Protein 5W87 (pdb70)

Foldseek 3Di:
DADVVLLLVQEAEDAPDDCPDVVNVVVVVVLVPDDPVVNVVVVCQQPVDPPPDRVVSNPDYYYDHDDPPDDHHDDDDDDPPDDDPVVVVVVVVVVVVD/DDVVLQLVLEAEDPPDDCPDPVNVVVVVVQVPDDPVVNVVVVVQAPVPPNNDYYYDDAPVPPVHPDDDYDDDDDDPPDDDPVVVVVVVVVVVD

Radius of gyration: 17.61 Å; Cα contacts (8 Å, |Δi|>4): 283; chains: 2; bounding box: 42×35×42 Å

GO terms:
  GO:0005829 cytosol (C, TAS)
  GO:0005829 cytosol (C, IDA)

Secondary structure (DSSP, 8-state):
---HHHHHHT-EE-TT--TT-HHHHHHHHHHTTS-HHHHHHHHHHHT--S--SHHHHHH---EEE----S-EEEEEEE-----SHHHHHHHHHHHH--/--HHHHHHT-EE-TT--TT-HHHHHHHHHHHHS-HHHHHHHHHHH-----S---EEE-GGG----S-EEEEEEE------HHHHHHHHHHH--

InterPro domains:
  IPR000408 Regulator of chromosome condensation, RCC1 [PR00633] (25-38)
  IPR000408 Regulator of chromosome condensation, RCC1 [PR00633] (44-60)
  IPR000408 Regulator of chromosome condensation, RCC1 [PR00633] (94-110)
  IPR000408 Regulator of chromosome condensation, RCC1 [PR00633] (133-149)
  IPR000408 Regulator of chromosome condensation, RCC1 [PR00633] (149-163)
  IPR000408 Regulator of chromosome condensation, RCC1 [PR00633] (244-262)
  IPR000408 Regulator of chromosome condensation, RCC1 [PS00626] (28-38)
  IPR000408 Regulator of chromosome condensation, RCC1 [PS00626] (80-90)
  IPR000408 Regulator of chromosome condensation, RCC1 [PS00626] (133-143)
  IPR000408 Regulator of chromosome condensation, RCC1 [PS50012] (42-93)
  IPR000408 Regulator of chromosome condensation, RCC1 [PS50012] (94-146)
  IPR000408 Regulator of chromosome condensation, RCC1 [PS50012] (147-199)
  IPR000408 Regulator of chromosome condensation, RCC1 [PS50012] (200-254)
  IPR000408 Regulator of chromosome condensation, RCC1 [PS50012] (255-305)
  IPR000569 HECT domain [PF00632] (724-1014)
  IPR000569 HECT domain [PS50237] (693-1014)
  IPR000569 HECT domain [SM00119] (691-1015)
  IPR000569 HECT domain [cd00078] (672-1014)
  IPR009091 Regulator of chromosome condensation 1/beta-lactamase-inhibitor protein II [G3DSA:2.130.10.30] (2-168)
  IPR009091 Regulator of chromosome condensation 1/beta-lactamase-inhibitor protein II [G3DSA:2.130.10.30] (169-404)

Organism: Homo sapiens (NCBI:txid9606)

Nearest PDB structures (foldseek):
  5w87-assembly1_A  TM=1.010E+00  e=1.353E-18  Homo sapiens
  5w87-assembly1_B  TM=9.163E-01  e=4.071E-13  Homo sapiens
  8y4z-assembly1_A  TM=6.556E-01  e=6.126E-08  Homo sapiens
  6tgk-assembly1_C-2  TM=5.974E-01  e=1.143E-07  Homo sapiens
  8r1g-assembly1_D  TM=6.138E-01  e=2.881E-04  Homo sapiens

Sequence (191 aa):
DYDWKQFEQNSKYEQGYQKSHPTIQLFWKAFHKLTLDEKKKFLFFLTGRDRLHARGIQKMEIVFRSPPTSITCHNILSLPKYSTMERMEEALQVAINNYDWKQFEQNSKYEQGYQKSHPTIQLFWKAFHKLTLDEKKKFLFFLTLHIQKMEIVFRSPETFSPTSITCHNILSLPKYSTMERMEEALQVAIN

Structure (mmCIF, N/CA/C/O backbone):
data_5W87
#
_entry.id   5W87
#
_cell.length_a   74.579
_cell.length_b   74.579
_cell.length_c   114.890
_cell.angle_alpha   90.00
_cell.angle_beta   90.00
_cell.angle_gamma   120.00
#
_symmetry.space_group_name_H-M   'H 3'
#
loop_
_entity.id
_entity.type
_entity.pdbx_description
1 polymer 'Probable E3 ubiquitin-protein ligase HERC6'
2 non-polymer 'PHOSPHATE ION'
3 water water
#
loop_
_atom_site.group_PDB
_atom_site.id
_atom_site.type_symbol
_atom_site.label_atom_id
_atom_site.label_alt_id
_atom_site.label_comp_id
_atom_site.label_asym_id
_atom_site.label_entity_id
_atom_site.label_seq_id
_atom_site.pdbx_PDB_ins_code
_atom_site.Cartn_x
_atom_site.Cartn_y
_atom_site.Cartn_z
_atom_site.occupancy
_atom_site.B_iso_or_equiv
_atom_site.auth_seq_id
_atom_site.auth_comp_id
_atom_site.auth_asym_id
_atom_site.auth_atom_id
_atom_site.pdbx_PDB_model_num
ATOM 1 N N . ASP A 1 4 ? -24.855 -17.808 0.402 1.00 83.54 905 ASP A N 1
ATOM 2 C CA . ASP A 1 4 ? -25.132 -19.240 0.437 1.00 59.59 905 ASP A CA 1
ATOM 3 C C . ASP A 1 4 ? -24.292 -19.934 1.504 1.00 67.18 905 ASP A C 1
ATOM 4 O O . ASP A 1 4 ? -23.192 -19.487 1.830 1.00 70.77 905 ASP A O 1
ATOM 6 N N . TYR A 1 5 ? -24.817 -21.030 2.044 1.00 55.08 906 TYR A N 1
ATOM 7 C CA . TYR A 1 5 ? -24.132 -21.805 3.069 1.00 54.73 906 TYR A CA 1
ATOM 8 C C . TYR A 1 5 ? -23.422 -22.993 2.432 1.00 52.11 906 TYR A C 1
ATOM 9 O O . TYR A 1 5 ? -23.953 -23.632 1.518 1.00 51.95 906 TYR A O 1
ATOM 18 N N . ASP A 1 6 ? -22.219 -23.283 2.923 1.00 45.79 907 ASP A N 1
ATOM 19 C CA . ASP A 1 6 ? -21.336 -24.274 2.308 1.00 45.23 907 ASP A CA 1
ATOM 20 C C . ASP A 1 6 ? -21.457 -25.608 3.045 1.00 42.73 907 ASP A C 1
ATOM 21 O O . ASP A 1 6 ? -20.563 -26.049 3.770 1.00 43.64 907 ASP A O 1
ATOM 26 N N . TRP A 1 7 ? -22.597 -26.264 2.822 1.00 40.26 908 TRP A N 1
ATOM 27 C CA . TRP A 1 7 ? -22.889 -27.504 3.535 1.00 43.28 908 TRP A CA 1
ATOM 28 C C . TRP A 1 7 ? -22.037 -28.664 3.039 1.00 42.13 908 TRP A C 1
ATOM 29 O O . TRP A 1 7 ? -21.712 -29.566 3.820 1.00 49.80 908 TRP A O 1
ATOM 40 N N . LYS A 1 8 ? -21.664 -28.664 1.757 1.00 40.46 909 LYS A N 1
ATOM 41 C CA . LYS A 1 8 ? -20.820 -29.738 1.243 1.00 38.58 909 LYS A CA 1
ATOM 42 C C . LYS A 1 8 ? -19.434 -29.700 1.875 1.00 46.12 909 LYS A C 1
ATOM 43 O O . LYS A 1 8 ? -18.852 -30.751 2.169 1.00 40.72 909 LYS A O 1
ATOM 49 N N . GLN A 1 9 ? -18.889 -28.499 2.090 1.00 41.29 910 GLN A N 1
ATOM 50 C CA . GLN A 1 9 ? -17.627 -28.382 2.813 1.00 39.21 910 GLN A CA 1
ATOM 51 C C . GLN A 1 9 ? -17.772 -28.874 4.247 1.00 40.54 910 GLN A C 1
ATOM 52 O O . GLN A 1 9 ? -16.896 -29.579 4.763 1.00 42.02 910 GLN A O 1
ATOM 58 N N . PHE A 1 10 ? -18.876 -28.507 4.904 1.00 36.43 911 PHE A N 1
ATOM 59 C CA . PHE A 1 10 ? -19.138 -28.977 6.261 1.00 44.57 911 PHE A CA 1
ATOM 60 C C . PHE A 1 10 ? -19.192 -30.499 6.315 1.00 42.41 911 PHE A C 1
ATOM 61 O O . PHE A 1 10 ? -18.688 -31.112 7.264 1.00 39.86 911 PHE A O 1
ATOM 69 N N . GLU A 1 11 ? -19.790 -31.126 5.299 1.00 38.04 912 GLU A N 1
ATOM 70 C CA . GLU A 1 11 ? -19.776 -32.583 5.216 1.00 50.60 912 GLU A CA 1
ATOM 71 C C . GLU A 1 11 ? -18.358 -33.112 5.043 1.00 44.51 912 GLU A C 1
ATOM 72 O O . GLU A 1 11 ? -17.992 -34.135 5.633 1.00 41.58 912 GLU A O 1
ATOM 78 N N . GLN A 1 12 ? -17.544 -32.425 4.239 1.00 41.12 913 GLN A N 1
ATOM 79 C CA . GLN A 1 12 ? -16.192 -32.905 3.970 1.00 44.23 913 GLN A CA 1
ATOM 80 C C . GLN A 1 12 ? -15.278 -32.746 5.179 1.00 42.12 913 GLN A C 1
ATOM 81 O O . GLN A 1 12 ? -14.294 -33.482 5.308 1.00 46.31 913 GLN A O 1
ATOM 87 N N . ASN A 1 13 ? -15.580 -31.799 6.070 1.00 48.34 914 ASN A N 1
ATOM 88 C CA . ASN A 1 13 ? -14.785 -31.627 7.281 1.00 39.55 914 ASN A CA 1
ATOM 89 C C . ASN A 1 13 ? -14.981 -32.757 8.282 1.00 49.96 914 ASN A C 1
ATOM 90 O O . ASN A 1 13 ? -14.235 -32.822 9.265 1.00 46.71 914 ASN A O 1
ATOM 95 N N . SER A 1 14 ? -15.950 -33.640 8.057 1.00 42.21 915 SER A N 1
ATOM 96 C CA . SER A 1 14 ? -16.311 -34.638 9.053 1.00 44.15 915 SER A CA 1
ATOM 97 C C . SER A 1 14 ? -15.209 -35.677 9.232 1.00 47.65 915 SER A C 1
ATOM 98 O O . SER A 1 14 ? -14.505 -36.045 8.288 1.00 50.45 915 SER A O 1
ATOM 101 N N . LYS A 1 15 ? -15.070 -36.147 10.468 0.81 46.13 916 LYS A N 1
ATOM 102 C CA . LYS A 1 15 ? -14.171 -37.236 10.812 0.81 43.69 916 LYS A CA 1
ATOM 103 C C . LYS A 1 15 ? -14.982 -38.393 11.375 0.81 46.49 916 LYS A C 1
ATOM 104 O O . LYS A 1 15 ? -16.065 -38.198 11.934 0.81 47.74 916 LYS A O 1
ATOM 110 N N . TYR A 1 16 ? -14.451 -39.602 11.223 1.00 52.17 917 TYR A N 1
ATOM 111 C CA . TYR A 1 16 ? -15.156 -40.815 11.613 1.00 60.67 917 TYR A CA 1
ATOM 112 C C . TYR A 1 16 ? -14.256 -41.652 12.509 1.00 62.35 917 TYR A C 1
ATOM 113 O O . TYR A 1 16 ? -13.128 -41.981 12.131 1.00 56.71 917 TYR A O 1
ATOM 122 N N . GLU A 1 17 ? -14.762 -41.990 13.695 1.00 61.16 918 GLU A N 1
ATOM 123 C CA . GLU A 1 17 ? -13.949 -42.605 14.736 1.00 71.33 918 GLU A CA 1
ATOM 124 C C . GLU A 1 17 ? -14.297 -44.073 14.953 1.00 78.74 918 GLU A C 1
ATOM 125 O O . GLU A 1 17 ? -14.109 -44.904 14.059 1.00 81.03 918 GLU A O 1
ATOM 131 N N . GLN A 1 18 ? -14.804 -44.394 16.144 1.00 78.48 919 GLN A N 1
ATOM 132 C CA . GLN A 1 18 ? -15.027 -45.776 16.556 1.00 75.40 919 GLN A CA 1
ATOM 133 C C . GLN A 1 18 ? -16.066 -46.477 15.690 1.00 78.75 919 GLN A C 1
ATOM 134 O O . GLN A 1 18 ? -17.272 -46.319 15.905 1.00 81.76 919 GLN A O 1
ATOM 136 N N . GLY A 1 19 ? -15.606 -47.254 14.716 0.83 69.72 920 GLY A N 1
ATOM 137 C CA . GLY A 1 19 ? -16.502 -48.077 13.920 0.83 73.47 920 GLY A CA 1
ATOM 138 C C . GLY A 1 19 ? -17.343 -47.328 12.910 0.83 69.59 920 GLY A C 1
ATOM 139 O O . GLY A 1 19 ? -18.527 -47.647 12.739 0.83 63.68 920 GLY A O 1
ATOM 140 N N . TYR A 1 20 ? -16.764 -46.340 12.233 1.00 68.04 921 TYR A N 1
ATOM 141 C CA . TYR A 1 20 ? -17.475 -45.608 11.197 1.00 67.43 921 TYR A CA 1
ATOM 142 C C . TYR A 1 20 ? -16.497 -45.213 10.101 1.00 63.81 921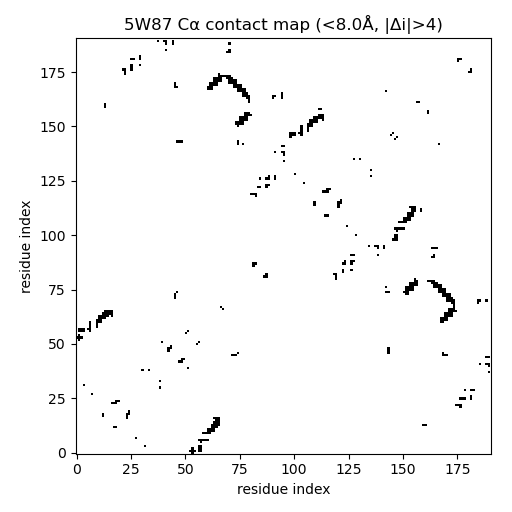 TYR A C 1
ATOM 143 O O . TYR A 1 20 ? -15.294 -45.069 10.339 1.00 62.86 921 TYR A O 1
ATOM 152 N N . GLN A 1 21 ? -17.030 -45.048 8.894 1.00 62.17 922 GLN A N 1
ATOM 153 C CA . GLN A 1 21 ? -16.269 -44.537 7.765 1.00 52.49 922 GLN A CA 1
ATOM 154 C C . GLN A 1 21 ? -17.224 -43.779 6.855 1.00 55.29 922 GLN A C 1
ATOM 155 O O . GLN A 1 21 ? -18.446 -43.923 6.950 1.00 60.32 922 GLN A O 1
ATOM 157 N N . LYS A 1 22 ? -16.649 -42.962 5.970 1.00 59.87 923 LYS A N 1
ATOM 158 C CA . LYS A 1 22 ? -17.459 -42.147 5.072 0.94 63.70 923 LYS A CA 1
ATOM 159 C C . LYS A 1 22 ? -18.367 -42.988 4.183 0.24 66.87 923 LYS A C 1
ATOM 160 O O . LYS A 1 22 ? -19.396 -42.487 3.719 0.84 66.71 923 LYS A O 1
ATOM 162 N N . SER A 1 23 ? -18.018 -44.251 3.945 1.00 71.00 924 SER A N 1
ATOM 163 C CA . SER A 1 23 ? -18.793 -45.124 3.076 1.00 75.65 924 SER A CA 1
ATOM 164 C C . SER A 1 23 ? -19.776 -46.009 3.832 1.00 73.87 924 SER A C 1
ATOM 165 O O . SER A 1 23 ? -20.497 -46.786 3.198 1.00 78.74 924 SER A O 1
ATOM 168 N N . HIS A 1 24 ? -19.822 -45.919 5.158 1.00 69.41 925 HIS A N 1
ATOM 169 C CA . HIS A 1 24 ? -20.765 -46.725 5.921 1.00 57.76 925 HIS A CA 1
ATOM 170 C C . HIS A 1 24 ? -22.189 -46.345 5.537 1.00 68.57 925 HIS A C 1
ATOM 171 O O . HIS A 1 24 ? -22.513 -45.148 5.480 1.00 65.63 925 HIS A O 1
ATOM 178 N N . PRO A 1 25 ? -23.067 -47.313 5.261 1.00 70.05 926 PRO A N 1
ATOM 179 C CA . PRO A 1 25 ? -24.406 -46.975 4.750 1.00 63.22 926 PRO A CA 1
ATOM 180 C C . PRO A 1 25 ? -25.213 -46.075 5.673 1.00 65.68 926 PRO A C 1
ATOM 181 O O . PRO A 1 25 ? -26.037 -45.291 5.186 1.00 63.47 926 PRO A O 1
ATOM 185 N N . THR A 1 26 ? -25.005 -46.160 6.989 1.00 60.33 927 THR A N 1
ATOM 186 C CA . THR A 1 26 ? -25.722 -45.276 7.903 1.00 66.61 927 THR A CA 1
ATOM 187 C C . THR A 1 26 ? -25.239 -43.836 7.775 1.00 54.93 927 THR A C 1
ATOM 188 O O . THR A 1 26 ? -26.040 -42.900 7.894 1.00 46.54 927 THR A O 1
ATOM 192 N N . ILE A 1 27 ? -23.946 -43.638 7.510 1.00 53.59 928 ILE A N 1
ATOM 193 C CA . ILE A 1 27 ? -23.428 -42.291 7.283 1.00 55.03 928 ILE A CA 1
ATOM 194 C C . ILE A 1 27 ? -24.092 -41.669 6.060 1.00 61.19 928 ILE A C 1
ATOM 195 O O . ILE A 1 27 ? -24.540 -40.516 6.092 1.00 54.38 928 ILE A O 1
ATOM 200 N N . GLN A 1 28 ? -24.168 -42.429 4.964 1.00 57.00 929 GLN A N 1
ATOM 201 C CA . GLN A 1 28 ? -24.816 -41.927 3.757 1.00 56.23 929 GLN A CA 1
ATOM 202 C C . GLN A 1 28 ? -26.290 -41.632 4.007 1.00 54.02 929 GLN A C 1
ATOM 203 O O . GLN A 1 28 ? -26.841 -40.671 3.456 1.00 62.48 929 GLN A O 1
ATOM 209 N N . LEU A 1 29 ? -26.944 -42.447 4.839 1.00 49.93 930 LEU A N 1
ATOM 210 C CA . LEU A 1 29 ? -28.315 -42.146 5.238 1.00 53.96 930 LEU A CA 1
ATOM 211 C C . LEU A 1 29 ? -28.384 -40.841 6.022 1.00 54.91 930 LEU A C 1
ATOM 212 O O . LEU A 1 29 ? -29.322 -40.054 5.851 1.00 47.23 930 LEU A O 1
ATOM 217 N N . PHE A 1 30 ? -27.398 -40.597 6.891 1.00 45.79 931 PHE A N 1
ATOM 218 C CA . PHE A 1 30 ? -27.402 -39.381 7.698 1.00 51.45 931 PH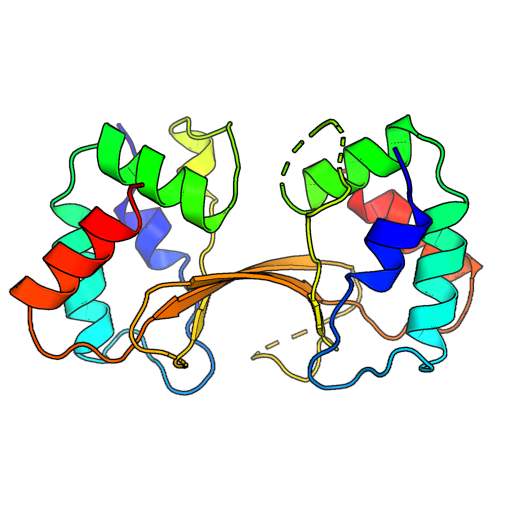E A CA 1
ATOM 219 C C . PHE A 1 30 ? -27.296 -38.141 6.821 1.00 43.11 931 PHE A C 1
ATOM 220 O O . PHE A 1 30 ? -28.071 -37.189 6.972 1.00 47.97 931 PHE A O 1
ATOM 228 N N . TRP A 1 31 ? -26.331 -38.131 5.900 1.00 39.78 932 TRP A N 1
ATOM 229 C CA . TRP A 1 31 ? -26.094 -36.939 5.095 1.00 44.72 932 TRP A CA 1
ATOM 230 C C . TRP A 1 31 ? -27.238 -36.689 4.122 1.00 52.06 932 TRP A C 1
ATOM 231 O O . TRP A 1 31 ? -27.602 -35.533 3.870 1.00 44.30 932 TRP A O 1
ATOM 242 N N . LYS A 1 32 ? -27.816 -37.755 3.567 1.00 50.54 933 LYS A N 1
ATOM 243 C CA . LYS A 1 32 ? -29.004 -37.596 2.736 1.00 39.65 933 LYS A CA 1
ATOM 244 C C . LYS A 1 32 ? -30.127 -36.937 3.526 1.00 56.03 933 LYS A C 1
ATOM 245 O O . LYS A 1 32 ? -30.798 -36.022 3.035 1.00 54.68 933 LYS A O 1
ATOM 247 N N . ALA A 1 33 ? -30.330 -37.380 4.769 1.00 47.67 934 ALA A N 1
ATOM 248 C CA . ALA A 1 33 ? -31.342 -36.762 5.615 1.00 51.05 934 ALA A CA 1
ATOM 249 C C . ALA A 1 33 ? -30.932 -35.361 6.051 1.00 50.67 934 ALA A C 1
ATOM 250 O O . ALA A 1 33 ? -31.793 -34.489 6.214 1.00 50.15 934 ALA A O 1
ATOM 252 N N . PHE A 1 34 ? -29.632 -35.121 6.244 1.00 46.17 935 PHE A N 1
ATOM 253 C CA . PHE A 1 34 ? -29.196 -33.802 6.691 1.00 45.70 935 PHE A CA 1
ATOM 254 C C . PHE A 1 34 ? -29.368 -32.760 5.595 1.00 41.47 935 PHE A C 1
ATOM 255 O O . PHE A 1 34 ? -29.803 -31.635 5.864 1.00 47.44 935 PHE A O 1
ATOM 263 N N . HIS A 1 35 ? -29.030 -33.111 4.357 1.00 47.84 936 HIS A N 1
ATOM 264 C CA . HIS A 1 35 ? -29.167 -32.198 3.231 1.00 54.28 936 HIS A CA 1
ATOM 265 C C . HIS A 1 35 ? -30.616 -32.011 2.796 1.00 57.44 936 HIS A C 1
ATOM 266 O O . HIS A 1 35 ? -30.866 -31.310 1.809 1.00 72.35 936 HIS A O 1
ATOM 273 N N . LYS A 1 36 ? -31.568 -32.615 3.507 0.89 52.10 937 LYS A N 1
ATOM 274 C CA . LYS A 1 36 ? -32.985 -32.445 3.218 0.89 54.05 937 LYS A CA 1
ATOM 275 C C . LYS A 1 36 ? -33.672 -31.459 4.150 0.89 51.36 937 LYS A C 1
ATOM 276 O O . LYS A 1 36 ? -34.724 -30.922 3.789 0.89 56.08 937 LYS A O 1
ATOM 282 N N . LEU A 1 37 ? -33.108 -31.215 5.330 1.00 49.05 938 LEU A N 1
ATOM 283 C CA . LEU A 1 37 ? -33.695 -30.267 6.262 1.00 52.02 938 LEU A CA 1
ATOM 284 C C . LEU A 1 37 ? -33.666 -28.857 5.680 1.00 56.82 938 LEU A C 1
ATOM 285 O O . LEU A 1 37 ? -32.903 -28.547 4.761 1.00 58.46 938 LEU A O 1
ATOM 290 N N . THR A 1 38 ? -34.518 -27.994 6.226 1.00 61.41 939 THR A N 1
ATOM 291 C CA . THR A 1 38 ? -34.412 -26.580 5.912 1.00 60.15 939 THR A CA 1
ATOM 292 C C . THR A 1 38 ? -33.172 -25.996 6.579 1.00 60.79 939 THR A C 1
ATOM 293 O O . THR A 1 38 ? -32.589 -26.589 7.492 1.00 55.23 939 THR A O 1
ATOM 297 N N . LEU A 1 39 ? -32.761 -24.817 6.103 1.00 55.31 940 LEU A N 1
ATOM 298 C CA . LEU A 1 39 ? -31.609 -24.156 6.704 1.00 47.36 940 LEU A CA 1
ATOM 299 C C . LEU A 1 39 ? -31.834 -23.915 8.190 1.00 52.57 940 LEU A C 1
ATOM 300 O O . LEU A 1 39 ? -30.918 -24.090 9.001 1.00 53.35 940 LEU A O 1
ATOM 305 N N . ASP A 1 40 ? -33.053 -23.525 8.567 1.00 50.73 941 ASP A N 1
ATOM 306 C CA . ASP A 1 40 ? -33.347 -23.304 9.978 1.00 60.47 941 ASP A CA 1
ATOM 307 C C . ASP A 1 40 ? -33.288 -24.603 10.769 1.00 51.09 941 ASP A C 1
ATOM 308 O O . ASP A 1 40 ? -32.900 -24.595 11.942 1.00 50.16 941 ASP A O 1
ATOM 313 N N . GLU A 1 41 ? -33.651 -25.727 10.146 1.00 45.89 942 GLU A N 1
ATOM 314 C CA . GLU A 1 41 ? -33.531 -27.011 10.828 1.00 60.60 942 GLU A CA 1
ATOM 315 C C . GLU A 1 41 ? -32.078 -27.458 10.901 1.00 48.46 942 GLU A C 1
ATOM 316 O O . GLU A 1 41 ? -31.642 -28.007 11.921 1.00 55.46 942 GLU A O 1
ATOM 322 N N . LYS A 1 42 ? -31.318 -27.245 9.824 1.00 53.46 943 LYS A N 1
ATOM 323 C CA . LYS A 1 42 ? -29.880 -27.485 9.870 1.00 53.61 943 LYS A CA 1
ATOM 324 C C . LYS A 1 42 ? -29.238 -26.682 10.993 1.00 52.22 943 LYS A C 1
ATOM 325 O O . LYS A 1 42 ? -28.422 -27.203 11.762 1.00 49.91 943 LYS A O 1
ATOM 331 N N . LYS A 1 43 ? -29.609 -25.404 11.106 1.00 53.45 944 LYS A N 1
ATOM 332 C CA . LYS A 1 43 ? -29.063 -24.562 12.165 1.00 54.76 944 LYS A CA 1
ATOM 333 C C . LYS A 1 43 ? -29.538 -25.023 13.536 1.00 53.81 944 LYS A C 1
ATOM 334 O O . LYS A 1 43 ? -28.752 -25.064 14.490 1.00 50.70 944 LYS A O 1
ATOM 340 N N . LYS A 1 44 ? -30.823 -25.368 13.654 1.00 57.68 945 LYS A N 1
ATOM 341 C CA . LYS A 1 44 ? -31.331 -25.902 14.913 1.00 56.65 945 LYS A CA 1
ATOM 342 C C . LYS A 1 44 ? -30.624 -27.199 15.280 1.00 55.18 945 LYS A C 1
ATOM 343 O O . LYS A 1 44 ? -30.272 -27.414 16.446 1.00 63.30 945 LYS A O 1
ATOM 345 N N . PHE A 1 45 ? -30.404 -28.074 14.296 1.00 54.23 946 PHE A N 1
ATOM 346 C CA . PHE A 1 45 ? -29.639 -29.291 14.549 1.00 62.65 946 PHE A CA 1
ATOM 347 C C . PHE A 1 45 ? -28.210 -28.964 14.955 1.00 59.27 946 PHE A C 1
ATOM 348 O O . PHE A 1 45 ? -27.657 -29.591 15.868 1.00 60.61 946 PHE A O 1
ATOM 356 N N . LEU A 1 46 ? -27.589 -27.996 14.278 1.00 53.73 947 LEU A N 1
ATOM 357 C CA . LEU A 1 46 ? -26.237 -27.587 14.642 1.00 53.57 947 LEU A CA 1
ATOM 358 C C . LEU A 1 46 ? -26.190 -27.094 16.082 1.00 56.27 947 LEU A C 1
ATOM 359 O O . LEU A 1 46 ? -25.330 -27.513 16.864 1.00 62.18 947 LEU A O 1
ATOM 361 N N . PHE A 1 47 ? -27.130 -26.219 16.453 0.85 54.72 948 PHE A N 1
ATOM 362 C CA . PHE A 1 47 ? -27.198 -25.699 17.817 0.85 61.52 948 PHE A CA 1
ATOM 363 C C . PHE A 1 47 ? -27.207 -26.820 18.851 0.85 60.61 948 PHE A C 1
ATOM 364 O O . PHE A 1 47 ? -26.639 -26.679 19.938 0.85 61.06 948 PHE A O 1
ATOM 372 N N . PHE A 1 48 ? -27.848 -27.943 18.529 1.00 66.95 949 PHE A N 1
ATOM 373 C CA . PHE A 1 48 ? -27.918 -29.046 19.481 1.00 57.23 949 PHE A CA 1
ATOM 374 C C . PHE A 1 48 ? -26.573 -29.755 19.604 1.00 69.64 949 PHE A C 1
ATOM 375 O O . PHE A 1 48 ? -26.160 -30.129 20.708 1.00 64.96 949 PHE A O 1
ATOM 383 N N . LEU A 1 49 ? -25.866 -29.929 18.484 1.00 65.83 950 LEU A N 1
ATOM 384 C CA . LEU A 1 49 ? -24.599 -30.653 18.498 1.00 63.75 950 LEU A CA 1
ATOM 385 C C . LEU A 1 49 ? -23.479 -29.865 19.170 1.00 70.44 950 LEU A C 1
ATOM 386 O O . LEU A 1 49 ? -22.535 -30.477 19.682 0.85 77.20 950 LEU A O 1
ATOM 388 N N . THR A 1 50 ? -23.554 -28.532 19.182 1.00 59.24 951 THR A N 1
ATOM 389 C CA . THR A 1 50 ? -22.536 -27.696 19.812 1.00 69.87 951 THR A CA 1
ATOM 390 C C . THR A 1 50 ? -23.093 -26.809 20.908 1.00 76.51 951 THR A C 1
ATOM 391 O O . THR A 1 50 ? -22.548 -26.789 22.021 1.00 85.62 951 THR A O 1
ATOM 395 N N . GLY A 1 51 ? -24.167 -26.072 20.630 1.00 76.46 952 GLY A N 1
ATOM 396 C CA . GLY A 1 51 ? -24.577 -24.957 21.452 1.00 76.47 952 GLY A CA 1
ATOM 397 C C . GLY A 1 51 ? -24.106 -23.614 20.940 1.00 65.90 952 GLY A C 1
ATOM 398 O O . GLY A 1 51 ? -24.322 -22.600 21.615 1.00 66.08 952 GLY A O 1
ATOM 399 N N . ARG A 1 52 ? -23.479 -23.578 19.767 0.80 70.87 953 ARG A N 1
ATOM 400 C CA . ARG A 1 52 ? -22.934 -22.348 19.216 0.80 68.98 953 ARG A CA 1
ATOM 401 C C . ARG A 1 52 ? -24.039 -21.473 18.642 0.80 65.47 953 ARG A C 1
ATOM 402 O O . ARG A 1 52 ? -24.980 -21.966 18.013 0.80 60.76 953 ARG A O 1
ATOM 404 N N . ASP A 1 53 ? -23.919 -20.165 18.866 1.00 78.92 954 ASP A N 1
ATOM 405 C CA . ASP A 1 53 ? -24.828 -19.201 18.264 1.00 77.06 954 ASP A CA 1
ATOM 406 C C . ASP A 1 53 ? -24.311 -18.652 16.941 1.00 72.75 954 ASP A C 1
ATOM 407 O O . ASP A 1 53 ? -25.103 -18.122 16.153 1.00 67.61 954 ASP A O 1
ATOM 409 N N . ARG A 1 54 ? -23.010 -18.782 16.677 1.00 68.93 955 ARG A N 1
ATOM 410 C CA . ARG A 1 54 ? -22.376 -18.284 15.456 1.00 69.90 955 ARG A CA 1
ATOM 411 C C . ARG A 1 54 ? -22.549 -19.314 14.347 1.00 59.86 955 ARG A C 1
ATOM 412 O O . ARG A 1 54 ? -21.667 -20.131 14.080 1.00 58.07 955 ARG A O 1
ATOM 420 N N . LEU A 1 55 ? -23.705 -19.271 13.691 0.81 60.00 956 LEU A N 1
ATOM 421 C CA . LEU A 1 55 ? -24.009 -20.149 12.569 0.81 62.67 956 LEU A CA 1
ATOM 422 C C . LEU A 1 55 ? -24.247 -19.352 11.289 0.81 55.42 956 LEU A C 1
ATOM 423 O O . LEU A 1 55 ? -25.124 -19.684 10.490 0.81 48.13 956 LEU A O 1
ATOM 428 N N . HIS A 1 56 ? -23.487 -18.275 11.103 1.00 62.83 957 HIS A N 1
ATOM 429 C CA . HIS A 1 56 ? -23.404 -17.613 9.811 1.00 62.39 957 HIS A CA 1
ATOM 430 C C . HIS A 1 56 ? -22.701 -18.527 8.803 1.00 55.09 957 HIS A C 1
ATOM 431 O O . HIS A 1 56 ? -22.214 -19.611 9.139 1.00 60.13 957 HIS A O 1
ATOM 438 N N . ALA A 1 57 ? -22.645 -18.073 7.547 1.00 50.37 958 ALA A N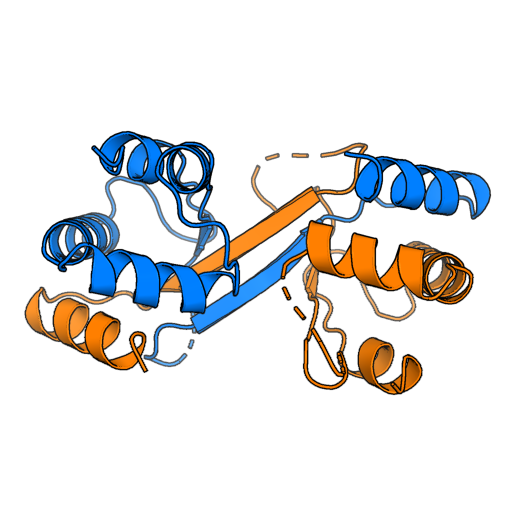 1
ATOM 439 C CA . ALA A 1 57 ? -22.098 -18.912 6.484 1.00 57.59 958 ALA A CA 1
ATOM 440 C C . ALA A 1 57 ? -20.640 -19.271 6.748 1.00 59.08 958 ALA A C 1
ATOM 441 O O . ALA A 1 57 ? -20.217 -20.407 6.499 1.00 53.46 958 ALA A O 1
ATOM 443 N N . ARG A 1 58 ? -19.858 -18.323 7.270 1.00 47.71 959 ARG A N 1
ATOM 444 C CA . ARG A 1 58 ? -18.447 -18.592 7.524 1.00 49.91 959 ARG A CA 1
ATOM 445 C C . ARG A 1 58 ? -18.254 -19.528 8.709 1.00 50.18 959 ARG A C 1
ATOM 446 O O . ARG A 1 58 ? -17.251 -20.247 8.767 1.00 51.09 959 ARG A O 1
ATOM 448 N N . GLY A 1 59 ? -19.195 -19.537 9.655 1.00 55.42 960 GLY A N 1
ATOM 449 C CA . GLY A 1 59 ? -19.040 -20.387 10.825 1.00 51.26 960 GLY A CA 1
ATOM 450 C C . GLY A 1 59 ? -19.172 -21.862 10.497 1.00 51.16 960 GLY A C 1
ATOM 451 O O . GLY A 1 59 ? -18.300 -22.667 10.835 1.00 47.92 960 GLY A O 1
ATOM 452 N N . ILE A 1 60 ? -20.267 -22.238 9.829 0.77 50.39 961 ILE A N 1
ATOM 453 C CA . ILE A 1 60 ? -20.487 -23.637 9.486 0.77 51.26 961 ILE A CA 1
ATOM 454 C C . ILE A 1 60 ? -19.476 -24.134 8.461 0.77 48.80 961 ILE A C 1
ATOM 455 O O . ILE A 1 60 ? -19.223 -25.341 8.381 0.77 45.35 961 ILE A O 1
ATOM 460 N N . GLN A 1 61 ? -18.887 -23.230 7.674 1.00 57.84 962 GLN A N 1
ATOM 461 C CA . GLN A 1 61 ? -17.925 -23.642 6.657 1.00 54.56 962 GLN A CA 1
ATOM 462 C C . GLN A 1 61 ? -16.651 -24.194 7.282 1.00 43.50 962 GLN A C 1
ATOM 463 O O . GLN A 1 61 ? -15.984 -25.044 6.681 1.00 52.42 962 GLN A O 1
ATOM 469 N N . LYS A 1 62 ? -16.303 -23.733 8.480 1.00 50.74 963 LYS A N 1
ATOM 470 C CA . LYS A 1 62 ? -15.136 -24.220 9.198 1.00 54.86 963 LYS A CA 1
ATOM 471 C C . LYS A 1 62 ? -15.492 -25.214 10.296 1.00 54.07 963 LYS A C 1
ATOM 472 O O . LYS A 1 62 ? -14.588 -25.752 10.943 1.00 56.95 963 LYS A O 1
ATOM 474 N N . MET A 1 63 ? -16.778 -25.474 10.515 1.00 53.98 964 MET A N 1
ATOM 475 C CA . MET A 1 63 ? -17.192 -26.368 11.585 1.00 44.81 964 MET A CA 1
ATOM 476 C C . MET A 1 63 ? -16.840 -27.814 11.253 1.00 52.93 964 MET A C 1
ATOM 477 O O . MET A 1 63 ? -16.863 -28.236 10.093 1.00 51.59 964 MET A O 1
ATOM 482 N N . GLU A 1 64 ? -16.514 -28.578 12.293 1.00 54.18 965 GLU A N 1
ATOM 483 C CA . GLU A 1 64 ? -16.084 -29.961 12.156 1.00 48.68 965 GLU A CA 1
ATOM 484 C C . GLU A 1 64 ? -16.870 -30.838 13.119 1.00 50.62 965 GLU A C 1
ATOM 485 O O . GLU A 1 64 ? -17.057 -30.482 14.286 1.00 57.46 965 GLU A O 1
ATOM 491 N N . ILE A 1 65 ? -17.332 -31.985 12.623 1.00 51.68 966 ILE A N 1
ATOM 492 C CA . ILE A 1 65 ? -18.129 -32.925 13.401 1.00 51.02 966 ILE A CA 1
ATOM 493 C C . ILE A 1 65 ? -17.457 -34.289 13.357 1.00 55.33 966 ILE A C 1
ATOM 494 O O . ILE A 1 65 ? -17.000 -34.733 12.298 1.00 49.10 966 ILE A O 1
ATOM 499 N N . VAL A 1 66 ? -17.395 -34.951 14.511 1.00 49.54 967 VAL A N 1
ATOM 500 C CA . VAL A 1 66 ? -16.795 -36.274 14.641 1.00 44.41 967 VAL A CA 1
ATOM 501 C C . VAL A 1 66 ? -17.908 -37.285 14.871 1.00 56.33 967 VAL A C 1
ATOM 502 O O . VAL A 1 66 ? -18.732 -37.117 15.779 1.00 49.78 967 VAL A O 1
ATOM 506 N N . PHE A 1 67 ? -17.933 -38.332 14.051 1.00 46.56 968 PHE A N 1
ATOM 507 C CA . PHE A 1 67 ? -18.937 -39.383 14.145 1.00 53.47 968 PHE A CA 1
ATOM 508 C C . PHE A 1 67 ? -18.354 -40.588 14.869 1.00 54.49 968 PHE A C 1
ATOM 509 O O . PHE A 1 67 ? -17.222 -40.997 14.590 1.00 55.21 968 PHE A O 1
ATOM 517 N N . ARG A 1 68 ? -19.129 -41.155 15.791 1.00 54.80 969 ARG A N 1
ATOM 518 C CA . ARG A 1 68 ? -18.756 -42.407 16.431 1.00 61.54 969 ARG A CA 1
ATOM 519 C C . ARG A 1 68 ? -20.023 -43.170 16.788 1.00 61.30 969 ARG A C 1
ATOM 520 O O . ARG A 1 68 ? -21.080 -42.577 17.018 1.00 57.89 969 ARG A O 1
ATOM 528 N N . SER A 1 69 ? -19.906 -44.495 16.812 1.00 64.20 970 SER A N 1
ATOM 529 C CA . SER A 1 69 ? -21.045 -45.375 17.040 1.00 69.04 970 SER A CA 1
ATOM 530 C C . SER A 1 69 ? -21.227 -45.643 18.532 1.00 61.44 970 SER A C 1
ATOM 531 O O . SER A 1 69 ? -20.241 -45.811 19.256 1.00 71.47 970 SER A O 1
ATOM 534 N N . PRO A 1 70 ? -22.478 -45.682 19.015 1.00 72.63 971 PRO A N 1
ATOM 535 C CA . PRO A 1 70 ? -22.767 -46.011 20.414 1.00 73.91 971 PRO A CA 1
ATOM 536 C C . PRO A 1 70 ? -22.812 -47.517 20.658 1.00 72.96 971 PRO A C 1
ATOM 537 O O . PRO A 1 70 ? -21.794 -48.092 21.041 1.00 69.53 971 PRO A O 1
ATOM 541 N N . PRO A 1 79 ? -28.757 -47.357 24.118 0.79 76.33 980 PRO A N 1
ATOM 542 C CA . PRO A 1 79 ? -28.800 -46.037 23.481 0.79 81.81 980 PRO A CA 1
ATOM 543 C C . PRO A 1 79 ? -29.222 -46.101 22.017 0.79 87.97 980 PRO A C 1
ATOM 544 O O . PRO A 1 79 ? -28.409 -46.431 21.153 0.79 87.58 980 PRO A O 1
ATOM 546 N N . THR A 1 80 ? -30.490 -45.792 21.749 1.00 80.39 981 THR A N 1
ATOM 547 C CA . THR A 1 80 ? -31.010 -45.713 20.391 1.00 79.34 981 THR A CA 1
ATOM 548 C C . THR A 1 80 ? -31.316 -44.280 19.976 1.00 79.66 981 THR A C 1
ATOM 549 O O . THR A 1 80 ? -31.971 -44.065 18.951 1.00 73.51 981 THR A O 1
ATOM 551 N N . SER A 1 81 ? -30.856 -43.300 20.745 1.00 73.23 982 SER A N 1
ATOM 552 C CA . SER A 1 81 ? -31.080 -41.891 20.467 1.00 78.93 982 SER A CA 1
ATOM 553 C C . SER A 1 81 ? -29.793 -41.235 19.985 1.00 68.25 982 SER A C 1
ATOM 554 O O . SER A 1 81 ? -28.686 -41.698 20.272 1.00 76.02 982 SER A O 1
ATOM 557 N N . ILE A 1 82 ? -29.953 -40.144 19.241 1.00 66.11 983 ILE A N 1
ATOM 558 C CA . ILE A 1 82 ? -28.816 -39.343 18.803 1.00 65.61 983 ILE A CA 1
ATOM 559 C C . ILE A 1 82 ? -28.385 -38.447 19.958 1.00 69.23 983 ILE A C 1
ATOM 560 O O . ILE A 1 82 ? -29.175 -37.642 20.459 1.00 71.25 983 ILE A O 1
ATOM 565 N N . THR A 1 83 ? -27.132 -38.592 20.386 1.00 64.78 984 THR A N 1
ATOM 566 C CA . THR A 1 83 ? -26.577 -37.780 21.458 1.00 66.02 984 THR A CA 1
ATOM 567 C C . THR A 1 83 ? -25.228 -37.221 21.021 1.00 64.01 984 THR A C 1
ATOM 568 O O . THR A 1 83 ? -24.607 -37.707 20.072 1.00 57.34 984 THR A O 1
ATOM 572 N N . CYS A 1 84 ? -24.785 -36.179 21.720 1.00 60.23 985 CYS A N 1
ATOM 573 C CA . CYS A 1 84 ? -23.552 -35.488 21.377 1.00 64.86 985 CYS A CA 1
ATOM 574 C C . CYS A 1 84 ? -22.797 -35.135 22.649 1.00 71.59 985 CYS A C 1
ATOM 575 O O . CYS A 1 84 ? -23.395 -34.945 23.711 1.00 74.53 985 CYS A O 1
ATOM 578 N N . HIS A 1 85 ? -21.473 -35.055 22.532 1.00 65.19 986 HIS A N 1
ATOM 579 C CA . HIS A 1 85 ? -20.623 -34.700 23.657 1.00 68.62 986 HIS A CA 1
ATOM 580 C C . HIS A 1 85 ? -19.542 -33.734 23.198 1.00 54.64 986 HIS A C 1
ATOM 581 O O . HIS A 1 85 ? -19.068 -33.800 22.061 1.00 51.57 986 HIS A O 1
ATOM 588 N N . ASN A 1 86 ? -19.164 -32.829 24.097 1.00 55.92 987 ASN A N 1
ATOM 589 C CA . ASN A 1 86 ? -17.944 -32.046 23.948 1.00 50.03 987 ASN A CA 1
ATOM 590 C C . ASN A 1 86 ? -16.830 -32.764 24.698 1.00 52.70 987 ASN A C 1
ATOM 591 O O . ASN A 1 86 ? -16.926 -32.960 25.915 1.00 55.20 987 ASN A O 1
ATOM 596 N N . ILE A 1 87 ? -15.786 -33.171 23.979 1.00 43.49 988 ILE A N 1
ATOM 597 C CA . ILE A 1 87 ? -14.649 -33.853 24.583 1.00 51.62 988 ILE A CA 1
ATOM 598 C C . ILE A 1 87 ? -13.421 -32.966 24.458 1.00 50.11 988 ILE A C 1
ATOM 599 O O . ILE A 1 87 ? -13.205 -32.315 23.427 1.00 46.53 988 ILE A O 1
ATOM 604 N N . LEU A 1 88 ? -12.630 -32.925 25.525 1.00 42.85 989 LEU A N 1
ATOM 605 C CA . LEU A 1 88 ? -11.419 -32.123 25.592 1.00 40.22 989 LEU A CA 1
ATOM 606 C C . LEU A 1 88 ? -10.219 -33.040 25.389 1.00 41.37 989 LEU A C 1
ATOM 607 O O . LEU A 1 88 ? -9.971 -33.928 26.211 1.00 38.73 989 LEU A O 1
ATOM 612 N N . SER A 1 89 ? -9.492 -32.842 24.291 1.00 40.29 990 SER A N 1
ATOM 613 C CA . SER A 1 89 ? -8.270 -33.601 24.033 1.00 46.16 990 SER A CA 1
ATOM 614 C C . SER A 1 89 ? -7.122 -32.880 24.729 1.00 45.33 990 SER A C 1
ATOM 615 O O . SER A 1 89 ? -6.621 -31.864 24.241 1.00 43.44 990 SER A O 1
ATOM 618 N N . LEU A 1 90 ? -6.698 -33.414 25.871 1.00 39.26 991 LEU A N 1
ATOM 619 C CA . LEU A 1 90 ? -5.736 -32.740 26.735 1.00 34.25 991 LEU A CA 1
ATOM 620 C C . LEU A 1 90 ? -4.406 -33.480 26.729 1.00 38.94 991 LEU A C 1
ATOM 621 O O . LEU A 1 90 ? -4.333 -34.613 27.232 1.00 31.64 991 LEU A O 1
ATOM 626 N N . PRO A 1 91 ? -3.341 -32.901 26.174 1.00 35.26 992 PRO A N 1
ATOM 627 C CA . PRO A 1 91 ? -2.027 -33.546 26.258 1.00 41.57 992 PRO A CA 1
ATOM 628 C C . PRO A 1 91 ? -1.583 -33.692 27.706 1.00 37.88 992 PRO A C 1
ATOM 629 O O . PRO A 1 91 ? -1.977 -32.920 28.582 1.00 32.44 992 PRO A O 1
ATOM 633 N N . LYS A 1 92 ? -0.752 -34.704 27.952 1.00 36.60 993 LYS A N 1
ATOM 634 C CA . LYS A 1 92 ? -0.328 -35.042 29.311 1.00 37.82 993 LYS A CA 1
ATOM 635 C C . LYS A 1 92 ? 0.830 -34.134 29.728 1.00 40.46 993 LYS A C 1
ATOM 636 O O . LYS A 1 92 ? 1.983 -34.549 29.865 1.00 40.39 993 LYS A O 1
ATOM 642 N N . TYR A 1 93 ? 0.492 -32.862 29.934 1.00 31.17 994 TYR A N 1
ATOM 643 C CA . TYR A 1 93 ? 1.466 -31.892 30.414 1.00 35.98 994 TYR A CA 1
ATOM 644 C C . TYR A 1 93 ? 1.985 -32.297 31.790 1.00 33.61 994 TYR A C 1
ATOM 645 O O . TYR A 1 93 ? 1.288 -32.938 32.580 1.00 36.96 994 TYR A O 1
ATOM 654 N N . SER A 1 94 ? 3.230 -31.909 32.074 1.00 41.05 995 SER A N 1
ATOM 655 C CA . SER A 1 94 ? 3.934 -32.383 33.256 1.00 44.39 995 SER A CA 1
ATOM 656 C C . SER A 1 94 ? 4.064 -31.351 34.364 1.00 40.85 995 SER A C 1
ATOM 657 O O . SER A 1 94 ? 4.224 -31.739 35.525 1.00 46.49 995 SER A O 1
ATOM 660 N N . THR A 1 95 ? 4.005 -30.062 34.045 1.00 39.76 996 THR A N 1
ATOM 661 C CA . THR A 1 95 ? 4.224 -29.012 35.026 1.00 43.55 996 THR A CA 1
ATOM 662 C C . THR A 1 95 ? 3.035 -28.063 35.047 1.00 42.78 996 THR A C 1
ATOM 663 O O . THR A 1 95 ? 2.278 -27.952 34.079 1.00 44.95 996 THR A O 1
ATOM 667 N N . MET A 1 96 ? 2.875 -27.379 36.182 1.00 45.95 997 MET A N 1
ATOM 668 C CA . MET A 1 96 ? 1.846 -26.350 36.286 1.00 48.65 997 MET A CA 1
ATOM 669 C C . MET A 1 96 ? 2.106 -25.217 35.303 1.00 44.56 997 MET A C 1
ATOM 670 O O . MET A 1 96 ? 1.174 -24.705 34.672 1.00 44.53 997 MET A O 1
ATOM 675 N N . GLU A 1 97 ? 3.372 -24.818 35.158 0.72 40.94 998 GLU A N 1
ATOM 676 C CA . GLU A 1 97 ? 3.717 -23.736 34.242 0.72 41.63 998 GLU A CA 1
ATOM 677 C C . GLU A 1 97 ? 3.327 -24.079 32.811 0.72 43.92 998 GLU A C 1
ATOM 678 O O . GLU A 1 97 ? 2.877 -23.209 32.055 0.72 35.50 998 GLU A O 1
ATOM 684 N N . ARG A 1 98 ? 3.487 -25.345 32.420 1.00 43.47 999 ARG A N 1
ATOM 685 C CA . ARG A 1 98 ? 3.096 -25.758 31.077 1.00 46.81 999 ARG A CA 1
ATOM 686 C C . ARG A 1 98 ? 1.579 -25.775 30.924 1.00 38.48 999 ARG A C 1
ATOM 687 O O . ARG A 1 98 ? 1.051 -25.395 29.873 1.00 41.49 999 ARG A O 1
ATOM 695 N N . MET A 1 99 ? 0.863 -26.210 31.964 1.00 38.42 1000 MET A N 1
ATOM 696 C CA . MET A 1 99 ? -0.593 -26.280 31.891 1.00 37.22 1000 MET A CA 1
ATOM 697 C C . MET A 1 99 ? -1.208 -24.889 31.785 1.00 39.69 1000 MET A C 1
ATOM 698 O O . MET A 1 99 ? -2.111 -24.659 30.972 1.00 39.59 1000 MET A O 1
ATOM 703 N N . GLU A 1 100 ? -0.735 -23.949 32.607 1.00 37.54 1001 GLU A N 1
ATOM 704 C CA . GLU A 1 100 ? -1.246 -22.581 32.548 1.00 45.10 1001 GLU A CA 1
ATOM 705 C C .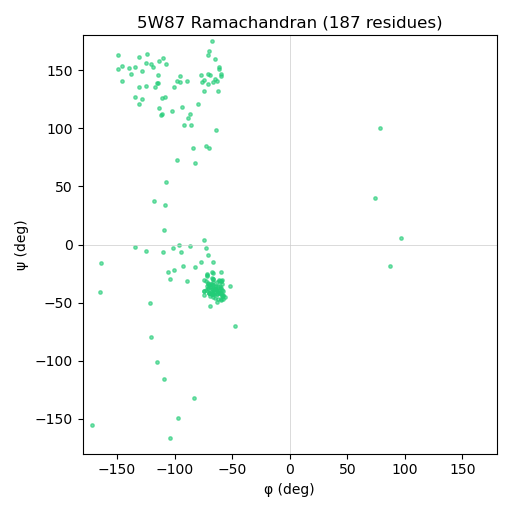 GLU A 1 100 ? -1.014 -21.965 31.175 1.00 45.51 1001 GLU A C 1
ATOM 706 O O . GLU A 1 100 ? -1.888 -21.272 30.638 1.00 43.74 1001 GLU A O 1
ATOM 712 N N . GLU A 1 101 ? 0.163 -22.202 30.596 1.00 47.15 1002 GLU A N 1
ATOM 713 C CA . GLU A 1 101 ? 0.476 -21.657 29.280 1.00 52.27 1002 GLU A CA 1
ATOM 714 C C . GLU A 1 101 ? -0.444 -22.233 28.211 1.00 46.10 1002 GLU A C 1
ATOM 715 O O . GLU A 1 101 ? -0.878 -21.516 27.301 1.00 47.88 1002 GLU A O 1
ATOM 721 N N . ALA A 1 102 ? -0.759 -23.528 28.309 1.00 44.61 1003 ALA A N 1
ATOM 722 C CA . ALA A 1 102 ? -1.655 -24.147 27.339 1.00 47.43 1003 ALA A CA 1
ATOM 723 C C . ALA A 1 102 ? -3.072 -23.600 27.451 1.00 47.07 1003 ALA A C 1
ATOM 724 O O . ALA A 1 102 ? -3.774 -23.494 26.438 1.00 46.40 1003 ALA A O 1
ATOM 726 N N . LEU A 1 103 ? -3.512 -23.257 28.664 1.00 46.98 1004 LEU A N 1
ATOM 727 C CA . LEU A 1 103 ? -4.826 -22.644 28.823 1.00 45.31 1004 LEU A CA 1
ATOM 728 C C . LEU A 1 103 ? -4.863 -21.262 28.185 1.00 49.60 1004 LEU A C 1
ATOM 729 O O . LEU A 1 103 ? -5.843 -20.901 27.522 1.00 52.97 1004 LEU A O 1
ATOM 734 N N . GLN A 1 104 ? -3.801 -20.475 28.373 1.00 45.20 1005 GLN A N 1
ATOM 735 C CA . GLN A 1 104 ? -3.761 -19.132 27.802 1.00 56.44 1005 GLN A CA 1
ATOM 736 C C . GLN A 1 104 ? -3.751 -19.180 26.280 1.00 57.28 1005 GLN A C 1
ATOM 737 O O . GLN A 1 104 ? -4.385 -18.347 25.621 1.00 57.64 1005 GLN A O 1
ATOM 743 N N . VAL A 1 105 ? -3.036 -20.148 25.703 1.00 56.56 1006 VAL A N 1
ATOM 744 C CA . VAL A 1 105 ? -3.040 -20.314 24.252 1.00 52.84 1006 VAL A CA 1
ATOM 745 C C . VAL A 1 105 ? -4.434 -20.693 23.766 1.00 59.79 1006 VAL A C 1
ATOM 746 O O . VAL A 1 105 ? -4.877 -20.256 22.697 1.00 69.12 1006 VAL A O 1
ATOM 750 N N . ALA A 1 106 ? -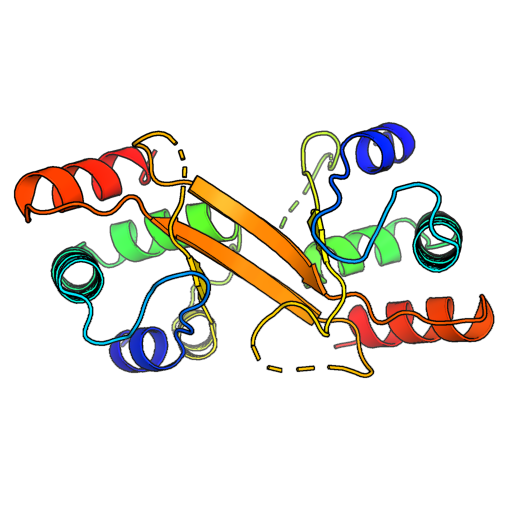5.155 -21.491 24.557 1.00 60.91 1007 ALA A N 1
ATOM 751 C CA . ALA A 1 106 ? -6.463 -21.977 24.127 1.00 67.93 1007 ALA A CA 1
ATOM 752 C C . ALA A 1 106 ? -7.503 -20.863 24.119 1.00 66.54 1007 ALA A C 1
ATOM 753 O O . ALA A 1 106 ? -8.367 -20.824 23.236 1.00 78.34 1007 ALA A O 1
ATOM 755 N N . ILE A 1 107 ? -7.442 -19.951 25.092 1.00 70.99 1008 ILE A N 1
ATOM 756 C CA . ILE A 1 107 ? -8.441 -18.891 25.205 1.00 69.97 1008 ILE A CA 1
ATOM 757 C C . ILE A 1 107 ? -8.016 -17.600 24.521 1.00 66.72 1008 ILE A C 1
ATOM 758 O O . ILE A 1 107 ? -8.822 -16.659 24.448 1.00 70.54 1008 ILE A O 1
ATOM 763 N N . ASN A 1 108 ? -6.784 -17.519 24.021 1.00 74.72 1009 ASN A N 1
ATOM 764 C CA . ASN A 1 108 ? -6.357 -16.364 23.241 1.00 81.01 1009 ASN A CA 1
ATOM 765 C C . ASN A 1 108 ? -6.236 -16.744 21.771 1.00 89.68 1009 ASN A C 1
ATOM 766 O O . ASN A 1 108 ? -5.185 -16.542 21.154 1.00 87.95 1009 ASN A O 1
ATOM 771 N N . ASN A 1 109 ? -7.307 -17.297 21.209 1.00 91.68 1010 ASN A N 1
ATOM 772 C CA . ASN A 1 109 ? -7.321 -17.726 19.816 1.00 90.05 1010 ASN A CA 1
ATOM 773 C C . ASN A 1 109 ? -8.752 -17.902 19.318 1.00 96.37 1010 ASN A C 1
ATOM 774 O O . ASN A 1 109 ? -9.333 -18.981 19.439 1.00 90.84 1010 ASN A O 1
ATOM 776 N N . TYR B 1 5 ? -23.199 -19.974 40.078 0.79 65.08 906 TYR B N 1
ATOM 777 C CA . TYR B 1 5 ? -21.826 -19.917 39.584 0.79 78.81 906 TYR B CA 1
ATOM 778 C C . TYR B 1 5 ? -20.866 -20.829 40.360 0.79 74.57 906 TYR B C 1
ATOM 779 O O . TYR B 1 5 ? -19.757 -20.411 40.703 0.79 66.78 906 TYR B O 1
ATOM 788 N N . ASP B 1 6 ? -21.274 -22.072 40.625 1.00 71.70 907 ASP B N 1
ATOM 789 C CA . ASP B 1 6 ? -20.443 -22.989 41.405 1.00 72.12 907 ASP B CA 1
ATOM 790 C C . ASP B 1 6 ? -19.485 -23.707 40.459 1.00 68.17 907 ASP B C 1
ATOM 791 O O . ASP B 1 6 ? -19.911 -24.519 39.632 1.00 60.89 907 ASP B O 1
ATOM 796 N N . TRP B 1 7 ? -18.186 -23.410 40.578 1.00 67.15 908 TRP B N 1
ATOM 797 C CA . TRP B 1 7 ? -17.188 -24.057 39.737 1.00 59.01 908 TRP B CA 1
ATOM 798 C C . TRP B 1 7 ? -16.779 -25.421 40.268 1.00 60.27 908 TRP B C 1
ATOM 799 O O . TRP B 1 7 ? -16.247 -26.232 39.502 1.00 51.33 908 TRP B O 1
ATOM 810 N N . LYS B 1 8 ? -17.022 -25.692 41.552 1.00 57.93 909 LYS B N 1
ATOM 811 C CA . LYS B 1 8 ? -16.767 -27.022 42.091 1.00 59.07 909 LYS B CA 1
ATOM 812 C C . LYS B 1 8 ? -17.720 -28.047 41.493 1.00 58.07 909 LYS B C 1
ATOM 813 O O . LYS B 1 8 ? -17.312 -29.167 41.166 1.00 62.44 909 LYS B O 1
ATOM 815 N N . GLN B 1 9 ? -18.997 -27.681 41.345 1.00 55.50 910 GLN B N 1
ATOM 816 C CA . GLN B 1 9 ? -19.960 -28.582 40.722 1.00 60.94 910 GLN B CA 1
ATOM 817 C C . GLN B 1 9 ? -19.613 -28.835 39.259 1.00 57.11 910 GLN B C 1
ATOM 818 O O . GLN B 1 9 ? -19.766 -29.958 38.764 1.00 56.76 910 GLN B O 1
ATOM 820 N N . PHE B 1 10 ? -19.148 -27.801 38.552 1.00 59.95 911 PHE B N 1
ATOM 821 C CA . PHE B 1 10 ? -18.704 -27.984 37.173 1.00 58.71 911 PHE B CA 1
ATOM 822 C C . PHE B 1 10 ? -17.566 -28.993 37.096 1.00 56.33 911 PHE B C 1
ATOM 823 O O . PHE B 1 10 ? -17.498 -29.796 36.157 1.00 51.68 911 PHE B O 1
ATOM 831 N N . GLU B 1 11 ? -16.668 -28.974 38.083 1.00 48.37 912 GLU B N 1
ATOM 832 C CA . GLU B 1 11 ? -15.569 -29.934 38.113 1.00 56.59 912 GLU B CA 1
ATOM 833 C C . GLU B 1 11 ? -16.067 -31.339 38.430 1.00 58.36 912 GLU B C 1
ATOM 834 O O . GLU B 1 11 ? -15.621 -32.315 37.816 1.00 52.17 912 GLU B O 1
ATOM 840 N N . GLN B 1 12 ? -16.993 -31.462 39.385 1.00 62.31 913 GLN B N 1
ATOM 841 C CA . GLN B 1 12 ? -17.496 -32.781 39.760 1.00 54.54 913 GLN B CA 1
ATOM 842 C C . GLN B 1 12 ? -18.290 -33.422 38.629 1.00 61.82 913 GLN B C 1
ATOM 843 O O . GLN B 1 12 ? -18.320 -34.653 38.512 1.00 57.80 913 GLN B O 1
ATOM 845 N N . ASN B 1 13 ? -18.933 -32.609 37.786 1.00 62.40 914 ASN B N 1
ATOM 846 C CA . ASN B 1 13 ? -19.675 -33.135 36.646 1.00 52.86 914 ASN B CA 1
ATOM 847 C C . ASN B 1 13 ? -18.769 -33.776 35.604 1.00 57.09 914 ASN B C 1
ATOM 848 O O . ASN B 1 13 ? -19.263 -34.507 34.739 1.00 60.19 914 ASN B O 1
ATOM 853 N N . SER B 1 14 ? -17.465 -33.521 35.668 1.00 55.10 915 SER B N 1
ATOM 854 C CA . SER B 1 14 ? -16.564 -33.921 34.597 1.00 60.46 915 SER B CA 1
ATOM 855 C C . SER B 1 14 ? -16.455 -35.437 34.498 1.00 57.44 915 SER B C 1
ATOM 856 O O . SER B 1 14 ? -16.396 -36.142 35.509 1.00 51.75 915 SER B O 1
ATOM 859 N N . LYS B 1 15 ? -16.429 -35.931 33.265 0.80 47.21 916 LYS B N 1
ATOM 860 C CA . LYS B 1 15 ? -16.246 -37.342 32.977 0.80 47.81 916 LYS B CA 1
ATOM 861 C C . LYS B 1 15 ? -14.910 -37.557 32.279 0.80 52.07 916 LYS B C 1
ATOM 862 O O . LYS B 1 15 ? -14.343 -36.642 31.676 0.80 37.20 916 LYS B O 1
ATOM 868 N N . TYR B 1 16 ? -14.411 -38.786 32.368 1.00 45.42 917 TYR B N 1
ATOM 869 C CA . TYR B 1 16 ? -13.077 -39.118 31.886 1.00 51.73 917 TYR B CA 1
ATOM 870 C C . TYR B 1 16 ? -13.149 -40.365 31.023 1.00 48.48 917 TYR B C 1
ATOM 871 O O . TYR B 1 16 ? -13.593 -41.421 31.485 1.00 58.20 917 TYR B O 1
ATOM 880 N N . GLU B 1 17 ? -12.719 -40.239 29.770 1.00 42.56 918 GLU B N 1
ATOM 881 C CA . GLU B 1 17 ? -12.655 -41.387 28.880 1.00 48.60 918 GLU B CA 1
ATOM 882 C C . GLU B 1 17 ? -11.241 -41.951 28.870 1.00 51.68 918 GLU B C 1
ATOM 883 O O . GLU B 1 17 ? -10.529 -41.862 29.876 1.00 58.95 918 GLU B O 1
ATOM 889 N N . GLN B 1 18 ? -10.823 -42.522 27.743 1.00 50.38 919 GLN B N 1
ATOM 890 C CA . GLN B 1 18 ? -9.578 -43.275 27.694 1.00 52.03 919 GLN B CA 1
ATOM 891 C C . GLN B 1 18 ? -8.381 -42.406 28.066 1.00 48.66 919 GLN B C 1
ATOM 892 O O . GLN B 1 18 ? -8.342 -41.204 27.789 1.00 45.36 919 GLN B O 1
ATOM 898 N N . GLY B 1 19 ? -7.397 -43.036 28.710 1.00 36.14 920 GLY B N 1
ATOM 899 C CA . GLY B 1 19 ? -6.132 -42.410 29.010 1.00 37.01 920 GLY B CA 1
ATOM 900 C C . GLY B 1 19 ? -6.078 -41.638 30.311 1.00 36.25 920 GLY B C 1
ATOM 901 O O . GLY B 1 19 ? -4.979 -41.380 30.814 1.00 43.71 920 GLY B O 1
ATOM 902 N N . TYR B 1 20 ? -7.222 -41.268 30.879 1.00 44.40 921 TYR B N 1
ATOM 903 C CA . TYR B 1 20 ? -7.247 -40.389 32.036 1.00 49.61 921 TYR B CA 1
ATOM 904 C C . TYR B 1 20 ? -8.092 -40.978 33.152 1.00 49.72 921 TYR B C 1
ATOM 905 O O . TYR B 1 20 ? -9.057 -41.706 32.912 1.00 53.54 921 TYR B O 1
ATOM 914 N N . GLN B 1 21 ? -7.704 -40.652 34.380 1.00 46.40 922 GLN B N 1
ATOM 915 C CA . GLN B 1 21 ? -8.539 -40.824 35.555 1.00 45.32 922 GLN B CA 1
ATOM 916 C C . GLN B 1 21 ? -8.653 -39.472 36.242 1.00 51.99 922 GLN B C 1
ATOM 917 O O . GLN B 1 21 ? -7.875 -38.553 35.970 1.00 44.78 922 GLN B O 1
ATOM 923 N N . LYS B 1 22 ? -9.639 -39.348 37.132 1.00 47.00 923 LYS B N 1
ATOM 924 C CA . LYS B 1 22 ? -9.759 -38.117 37.904 1.00 44.98 923 LYS B CA 1
ATOM 925 C C . LYS B 1 22 ? -8.506 -37.864 38.731 1.00 50.41 923 LYS B C 1
ATOM 926 O O . LYS B 1 22 ? -8.132 -36.707 38.958 1.00 46.11 923 LYS B O 1
ATOM 928 N N . SER B 1 23 ? -7.835 -38.929 39.161 1.00 45.17 924 SER B N 1
ATOM 929 C CA . SER B 1 23 ? -6.635 -38.843 39.982 1.00 46.66 924 SER B CA 1
ATOM 930 C C . SER B 1 23 ? -5.355 -38.702 39.166 1.00 44.84 924 SER B C 1
ATOM 931 O O . SER B 1 23 ? -4.275 -38.604 39.757 1.00 47.47 924 SER B O 1
ATOM 934 N N . HIS B 1 24 ? -5.443 -38.698 37.838 1.00 44.58 925 HIS B N 1
ATOM 935 C CA . HIS B 1 24 ? -4.242 -38.621 37.018 1.00 39.24 925 HIS B CA 1
ATOM 936 C C . HIS B 1 24 ? -3.522 -37.294 37.271 1.00 40.74 925 HIS B C 1
ATOM 937 O O . HIS B 1 24 ? -4.173 -36.258 37.432 1.00 35.40 925 HIS B O 1
ATOM 944 N N . PRO B 1 25 ? -2.185 -37.300 37.323 1.00 49.27 926 PRO B N 1
ATOM 945 C CA . PRO B 1 25 ? -1.459 -36.059 37.656 1.00 33.74 926 PRO B CA 1
ATOM 946 C C . PRO B 1 25 ? -1.731 -34.898 36.712 1.00 43.16 926 PRO B C 1
ATOM 947 O O . PRO B 1 25 ? -1.739 -33.744 37.158 1.00 35.20 926 PRO B O 1
ATOM 951 N N . THR B 1 26 ? -1.951 -35.158 35.421 1.00 36.82 927 THR B N 1
ATOM 952 C CA . THR B 1 26 ? -2.244 -34.066 34.497 1.00 42.33 927 THR B CA 1
ATOM 953 C C . THR B 1 26 ? -3.634 -33.486 34.736 1.00 36.05 927 THR B C 1
ATOM 954 O O . THR B 1 26 ? -3.837 -32.276 34.578 1.00 34.42 927 THR B O 1
ATOM 958 N N . ILE B 1 27 ? -4.597 -34.325 35.124 1.00 36.17 928 ILE B N 1
ATOM 959 C CA . ILE B 1 27 ? -5.943 -33.835 35.405 1.00 33.06 928 ILE B CA 1
ATOM 960 C C . ILE B 1 27 ? -5.941 -32.951 36.646 1.00 38.93 928 ILE B C 1
ATOM 961 O O . ILE B 1 27 ? -6.642 -31.933 36.702 1.00 39.70 928 ILE B O 1
ATOM 966 N N . GLN B 1 28 ? -5.151 -33.318 37.657 1.00 42.86 929 GLN B N 1
ATOM 967 C CA . GLN B 1 28 ? -5.059 -32.491 38.855 1.00 38.96 929 GLN B CA 1
ATOM 968 C C . GLN B 1 28 ? -4.398 -31.153 38.548 1.00 36.94 929 GLN B C 1
ATOM 969 O O . GLN B 1 28 ? -4.758 -30.126 39.135 1.00 38.95 929 GLN B O 1
ATOM 975 N N . LEU B 1 29 ? -3.432 -31.144 37.624 1.00 42.98 930 LEU B N 1
ATOM 976 C CA . LEU B 1 29 ? -2.830 -29.886 37.188 1.00 40.10 930 LEU B CA 1
ATOM 977 C C . LEU B 1 29 ? -3.836 -29.023 36.436 1.00 40.94 930 LEU B C 1
ATOM 978 O O . LEU B 1 29 ? -3.889 -27.805 36.640 1.00 38.36 930 LEU B O 1
ATOM 983 N N . PHE B 1 30 ? -4.633 -29.635 35.555 1.00 36.60 931 PHE B N 1
ATOM 984 C CA . PHE B 1 30 ? -5.598 -28.873 34.768 1.00 38.04 931 PHE B CA 1
ATOM 985 C C . PHE B 1 30 ? -6.582 -28.138 35.666 1.00 37.06 931 PHE B C 1
ATOM 986 O O . PHE B 1 30 ? -6.860 -26.950 35.463 1.00 38.63 931 PHE B O 1
ATOM 994 N N . TRP B 1 31 ? -7.129 -28.834 36.663 1.00 37.47 932 TRP B N 1
ATOM 995 C CA . TRP B 1 31 ? -8.162 -28.227 37.492 1.00 39.37 932 TRP B CA 1
ATOM 996 C C . TRP B 1 31 ? -7.607 -27.114 38.370 1.00 42.48 932 TRP B C 1
ATOM 997 O O . TRP B 1 31 ? -8.303 -26.124 38.616 1.00 45.81 932 TRP B O 1
ATOM 1008 N N . LYS B 1 32 ? -6.364 -27.231 38.838 0.91 34.70 933 LYS B N 1
ATOM 1009 C CA . LYS B 1 32 ? -5.807 -26.117 39.596 0.91 36.28 933 LYS B CA 1
ATOM 1010 C C . LYS B 1 32 ? -5.486 -24.940 38.684 0.91 39.90 933 LYS B C 1
ATOM 1011 O O . LYS B 1 32 ? -5.652 -23.782 39.079 0.91 42.97 933 LYS B O 1
ATOM 1017 N N . ALA B 1 33 ? -5.042 -25.211 37.456 1.00 34.76 934 ALA B N 1
ATOM 1018 C CA . ALA B 1 33 ? -4.839 -24.122 36.507 1.00 34.75 934 ALA B CA 1
ATOM 1019 C C . ALA B 1 33 ? -6.168 -23.501 36.097 1.00 42.55 934 ALA B C 1
ATOM 1020 O O . ALA B 1 33 ? -6.254 -22.285 35.894 1.00 39.82 934 ALA B O 1
ATOM 1022 N N . PHE B 1 34 ? -7.218 -24.319 35.975 1.00 38.24 935 PHE B N 1
ATOM 1023 C CA . PHE B 1 34 ? -8.520 -23.786 35.592 1.00 41.20 935 PHE B CA 1
ATOM 1024 C C . PHE B 1 34 ? -9.115 -22.930 36.701 1.00 39.97 935 PHE B C 1
ATOM 1025 O O . PHE B 1 34 ? -9.658 -21.851 36.435 1.00 45.03 935 PHE B O 1
ATOM 1033 N N . HIS B 1 35 ? -9.033 -23.396 37.949 1.00 44.35 936 HIS B N 1
ATOM 1034 C CA . HIS B 1 35 ? -9.601 -22.643 39.060 1.00 40.27 936 HIS B CA 1
ATOM 1035 C C . HIS B 1 35 ? -8.865 -21.334 39.311 1.00 41.46 936 HIS B C 1
ATOM 1036 O O . HIS B 1 35 ? -9.456 -20.404 39.868 1.00 45.66 936 HIS B O 1
ATOM 1043 N N . LYS B 1 36 ? -7.595 -21.236 38.909 0.90 36.46 937 LYS B N 1
ATOM 1044 C CA . LYS B 1 36 ? -6.855 -19.991 39.064 0.90 38.05 937 LYS B CA 1
ATOM 1045 C C . LYS B 1 36 ? -7.230 -18.949 38.020 0.90 33.94 937 LYS B C 1
ATOM 1046 O O . LYS B 1 36 ? -6.886 -17.774 38.188 0.90 40.34 937 LYS B O 1
ATOM 1052 N N . LEU B 1 37 ? -7.911 -19.349 36.949 1.00 39.59 938 LEU B N 1
ATOM 1053 C CA . LEU B 1 37 ? -8.353 -18.391 35.945 1.00 41.48 938 LEU B CA 1
ATOM 1054 C C . LEU B 1 37 ? -9.370 -17.429 36.545 1.00 39.74 938 LEU B C 1
ATOM 1055 O O . LEU B 1 37 ? -10.202 -17.815 37.371 1.00 37.53 938 LEU B O 1
ATOM 1060 N N . THR B 1 38 ? -9.300 -16.168 36.128 1.00 38.92 939 THR B N 1
ATOM 1061 C CA . THR B 1 38 ? -10.323 -15.216 36.522 1.00 46.98 939 THR B CA 1
ATOM 1062 C C . THR B 1 38 ? -11.641 -15.554 35.828 1.00 43.90 939 THR B C 1
ATOM 1063 O O . THR B 1 38 ? -11.695 -16.353 34.888 1.00 39.90 939 THR B O 1
ATOM 1067 N N . LEU B 1 39 ? -12.721 -14.934 36.314 1.00 49.57 940 LEU B N 1
ATOM 1068 C CA . LEU B 1 39 ? -14.053 -15.260 35.813 1.00 46.43 940 LEU B CA 1
ATOM 1069 C C . LEU B 1 39 ? -14.156 -15.037 34.309 1.00 43.04 940 LEU B C 1
ATOM 1070 O O . LEU B 1 39 ? -14.712 -15.874 33.588 1.00 49.50 940 LEU B O 1
ATOM 1075 N N . ASP B 1 40 ? -13.617 -13.920 33.816 1.00 42.98 941 ASP B N 1
ATOM 1076 C CA . ASP B 1 40 ? -13.672 -13.646 32.384 1.00 54.63 941 ASP B CA 1
ATOM 1077 C C . ASP B 1 40 ? -12.862 -14.667 31.594 1.00 51.28 941 ASP B C 1
ATOM 1078 O O . ASP B 1 40 ? -13.266 -15.079 30.501 1.00 52.63 941 ASP B O 1
ATOM 1083 N N . GLU B 1 41 ? -11.713 -15.086 32.132 1.00 48.54 942 GLU B N 1
ATOM 1084 C CA . GLU B 1 41 ? -10.916 -16.111 31.467 1.00 52.60 942 GLU B CA 1
ATOM 1085 C C . GLU B 1 41 ? -11.636 -17.454 31.467 1.00 48.63 942 GLU B C 1
ATOM 1086 O O . GLU B 1 41 ? -11.585 -18.191 30.475 1.00 53.59 942 GLU B O 1
ATOM 1092 N N . LYS B 1 42 ? -12.304 -17.791 32.573 1.00 42.52 943 LYS B N 1
ATOM 1093 C CA . LYS B 1 42 ? -13.105 -19.010 32.616 1.00 45.81 943 LYS B CA 1
ATOM 1094 C C . LYS B 1 42 ? -14.182 -18.989 31.539 1.00 47.94 943 LYS B C 1
ATOM 1095 O O . LYS B 1 42 ? -14.414 -19.991 30.852 1.00 51.40 943 LYS B O 1
ATOM 1101 N N . LYS B 1 43 ? -14.851 -17.845 31.377 1.00 47.61 944 LYS B N 1
ATOM 1102 C CA . LYS B 1 43 ? -15.896 -17.727 30.366 1.00 50.60 944 LYS B CA 1
ATOM 1103 C C . LYS B 1 43 ? -15.320 -17.869 28.963 1.00 49.20 944 LYS B C 1
ATOM 1104 O O . LYS B 1 43 ? -15.875 -18.581 28.119 1.00 50.95 944 LYS B O 1
ATOM 1110 N N . LYS B 1 44 ? -14.205 -17.185 28.695 1.00 45.79 945 LYS B N 1
ATOM 1111 C CA . LYS B 1 44 ? -13.560 -17.309 27.393 1.00 53.59 945 LYS B CA 1
ATOM 1112 C C . LYS B 1 44 ? -13.100 -18.737 27.134 1.00 63.80 945 LYS B C 1
ATOM 1113 O O . LYS B 1 44 ? -13.083 -19.184 25.981 1.00 61.74 945 LYS B O 1
ATOM 1115 N N . PHE B 1 45 ? -12.727 -19.469 28.188 1.00 64.30 946 PHE B N 1
ATOM 1116 C CA . PHE B 1 45 ? -12.382 -20.876 28.019 1.00 64.38 946 PHE B CA 1
ATOM 1117 C C . PHE B 1 45 ? -13.610 -21.701 27.661 1.00 58.33 946 PHE B C 1
ATOM 1118 O O . PHE B 1 45 ? -13.547 -22.572 26.786 1.00 59.40 946 PHE B O 1
ATOM 1126 N N . LEU B 1 46 ? -14.736 -21.445 28.332 1.00 61.11 947 LEU B N 1
ATOM 1127 C CA . LEU B 1 46 ? -15.966 -22.153 28.000 1.00 66.24 947 LEU B CA 1
ATOM 1128 C C . LEU B 1 46 ? -16.469 -21.775 26.613 1.00 69.72 947 LEU B C 1
ATOM 1129 O O . LEU B 1 46 ? -17.112 -22.593 25.945 1.00 65.01 947 LEU B O 1
ATOM 1134 N N . PHE B 1 47 ? -16.188 -20.550 26.163 0.82 66.69 948 PHE B N 1
ATOM 1135 C CA . PHE B 1 47 ? -16.513 -20.180 24.790 0.82 69.47 948 PHE B CA 1
ATOM 1136 C C . PHE B 1 47 ? -15.616 -20.912 23.800 0.82 66.85 948 PHE B C 1
ATOM 1137 O O . PHE B 1 47 ? -16.083 -21.371 22.751 0.82 64.29 948 PHE B O 1
ATOM 1145 N N . PHE B 1 48 ? -14.322 -21.024 24.116 1.00 66.28 949 PHE B N 1
ATOM 1146 C CA . PHE B 1 48 ? -13.418 -21.831 23.303 1.00 70.01 949 PHE B CA 1
ATOM 1147 C C . PHE B 1 48 ? -13.871 -23.282 23.244 1.00 71.19 949 PHE B C 1
ATOM 1148 O O . PHE B 1 48 ? -13.662 -23.962 22.233 1.00 82.02 949 PHE B O 1
ATOM 1156 N N . LEU B 1 49 ? -14.500 -23.766 24.312 1.00 69.67 950 LEU B N 1
ATOM 1157 C CA . LEU B 1 49 ? -14.901 -25.160 24.422 1.00 70.41 950 LEU B CA 1
ATOM 1158 C C . LEU B 1 49 ? -16.295 -25.421 23.869 1.00 77.65 950 LEU B C 1
ATOM 1159 O O . LEU B 1 49 ? -16.551 -26.513 23.347 1.00 71.61 950 LEU B O 1
ATOM 1164 N N . THR B 1 50 ? -17.198 -24.450 23.959 1.00 81.04 951 THR B N 1
ATOM 1165 C CA . THR B 1 50 ? -18.547 -24.616 23.430 1.00 78.06 951 THR B CA 1
ATOM 1166 C C . THR B 1 50 ? -18.807 -23.654 22.275 1.00 78.94 951 THR B C 1
ATOM 1167 O O . THR B 1 50 ? -18.216 -23.782 21.202 1.00 78.45 951 THR B O 1
ATOM 1171 N N . LEU B 1 55 ? -24.220 -17.745 29.799 1.00 92.94 956 LEU B N 1
ATOM 1172 C CA . LEU B 1 55 ? -24.149 -18.869 30.726 1.00 95.63 956 LEU B CA 1
ATOM 1173 C C . LEU B 1 55 ? -24.994 -18.595 31.966 1.00 101.49 956 LEU B C 1
ATOM 1174 O O . LEU B 1 55 ? -25.946 -17.815 31.921 1.00 99.60 956 LEU B O 1
ATOM 1179 N N . HIS B 1 56 ? -24.635 -19.246 33.069 1.00 105.29 957 HIS B N 1
ATOM 1180 C CA . HIS B 1 56 ? -25.326 -19.063 34.341 1.00 99.52 957 HIS B CA 1
ATOM 1181 C C . HIS B 1 56 ? -24.488 -19.611 35.494 1.00 88.99 957 HIS B C 1
ATOM 1182 O O . HIS B 1 56 ? -25.020 -20.130 36.476 1.00 87.11 957 HIS B O 1
ATOM 1189 N N . ILE B 1 60 ? -20.747 -22.738 33.535 0.93 78.41 961 ILE B N 1
ATOM 1190 C CA . ILE B 1 60 ? -22.110 -23.174 33.806 0.93 89.61 961 ILE B CA 1
ATOM 1191 C C . ILE B 1 60 ? -22.161 -24.006 35.082 0.93 97.25 961 ILE B C 1
ATOM 1192 O O . ILE B 1 60 ? -21.208 -24.026 35.863 0.93 88.09 961 ILE B O 1
ATOM 1194 N N . GLN B 1 61 ? -23.290 -24.686 35.291 0.94 96.71 962 GLN B N 1
ATOM 1195 C CA . GLN B 1 61 ? -23.438 -25.607 36.408 0.94 94.61 962 GLN B CA 1
ATOM 1196 C C . GLN B 1 61 ? -24.065 -26.934 36.005 0.94 92.10 962 GLN B C 1
ATOM 1197 O O . GLN B 1 61 ? -24.223 -27.807 36.864 0.94 78.77 962 GLN B O 1
ATOM 1199 N N . LYS B 1 62 ? -24.437 -27.109 34.736 1.00 91.63 963 LYS B N 1
ATOM 1200 C CA . LYS B 1 62 ? -24.915 -28.385 34.229 1.00 86.28 963 LYS B CA 1
ATOM 1201 C C . LYS B 1 62 ? -24.136 -28.874 33.019 1.00 87.17 963 LYS B C 1
ATOM 1202 O O . LYS B 1 62 ? -24.383 -29.995 32.562 1.00 84.33 963 LYS B O 1
ATOM 1204 N N . MET B 1 63 ? -23.218 -28.074 32.485 0.94 87.02 964 MET B N 1
ATOM 1205 C CA . MET B 1 63 ? -22.384 -28.509 31.375 0.94 76.91 964 MET B CA 1
ATOM 1206 C C . MET B 1 63 ? -21.372 -29.542 31.847 0.94 72.01 964 MET B C 1
ATOM 1207 O O . MET B 1 63 ? -20.768 -29.404 32.914 0.94 62.96 964 MET B O 1
ATOM 1212 N N . GLU B 1 64 ? -21.184 -30.582 31.042 1.00 78.17 965 GLU B N 1
ATOM 1213 C CA . GLU B 1 64 ? -20.217 -31.631 31.330 1.00 69.67 965 GLU B CA 1
ATOM 1214 C C . GLU B 1 64 ? -19.157 -31.639 30.239 1.00 70.33 965 GLU B C 1
ATOM 1215 O O . GLU B 1 64 ? -19.479 -31.522 29.050 1.00 75.45 965 GLU B O 1
ATOM 1221 N N . ILE B 1 65 ? -17.896 -31.745 30.643 1.00 63.15 966 ILE B N 1
ATOM 1222 C CA . ILE B 1 65 ? -16.781 -31.847 29.713 1.00 55.99 966 ILE B CA 1
ATOM 1223 C C . ILE B 1 65 ? -16.132 -33.208 29.902 1.00 47.30 966 ILE B C 1
ATOM 1224 O O . ILE B 1 65 ? -16.000 -33.698 31.031 1.00 40.13 966 ILE B O 1
ATOM 1229 N N . VAL B 1 66 ? -15.762 -33.838 28.794 1.00 45.76 967 VAL B N 1
ATOM 1230 C CA . VAL B 1 66 ? -15.195 -35.179 28.797 1.00 43.83 967 VAL B CA 1
ATOM 1231 C C . VAL B 1 66 ? -13.730 -35.074 28.407 1.00 40.68 967 VAL B C 1
ATOM 1232 O O . VAL B 1 66 ? -13.397 -34.490 27.368 1.00 43.64 967 VAL B O 1
ATOM 1236 N N . PHE B 1 67 ? -12.856 -35.627 29.238 1.00 39.36 968 PHE B N 1
ATOM 1237 C CA . PHE B 1 67 ? -11.421 -35.576 29.004 1.00 42.75 968 PHE B CA 1
ATOM 1238 C C . PHE B 1 67 ? -10.961 -36.846 28.302 1.00 44.56 968 PHE B C 1
ATOM 1239 O O . PHE B 1 67 ? -11.421 -37.947 28.618 1.00 41.39 968 PHE B O 1
ATOM 1247 N N . ARG B 1 68 ? -10.047 -36.682 27.348 1.00 43.24 969 ARG B N 1
ATOM 1248 C CA . ARG B 1 68 ? -9.471 -37.800 26.618 1.00 46.69 969 ARG B CA 1
ATOM 1249 C C . ARG B 1 68 ? -8.017 -37.493 26.301 1.00 48.51 969 ARG B C 1
ATOM 1250 O O . ARG B 1 68 ? -7.671 -36.354 25.976 1.00 39.68 969 ARG B O 1
ATOM 1252 N N . SER B 1 69 ? -7.173 -38.510 26.407 1.00 36.81 970 SER B N 1
ATOM 1253 C CA . SER B 1 69 ? -5.775 -38.361 26.035 1.00 41.46 970 SER B CA 1
ATOM 1254 C C . SER B 1 69 ? -5.648 -38.324 24.512 1.00 43.83 970 SER B C 1
ATOM 1255 O O . SER B 1 69 ? -6.364 -39.044 23.814 1.00 51.47 970 SER B O 1
ATOM 1258 N N . PRO B 1 70 ? -4.752 -37.488 23.976 1.00 44.15 971 PRO B N 1
ATOM 1259 C CA . PRO B 1 70 ? -4.685 -37.333 22.511 1.00 43.61 971 PRO B CA 1
ATOM 1260 C C . PRO B 1 70 ? -4.342 -38.611 21.763 1.00 49.18 971 PRO B C 1
ATOM 1261 O O . PRO B 1 70 ? -4.796 -38.787 20.625 1.00 48.09 971 PRO B O 1
ATOM 1265 N N . GLU B 1 71 ? -3.563 -39.514 22.361 1.00 48.24 972 GLU B N 1
ATOM 1266 C CA . GLU B 1 71 ? -3.132 -40.716 21.653 1.00 58.13 972 GLU B CA 1
ATOM 1267 C C . GLU B 1 71 ? -4.247 -41.740 21.466 1.00 58.38 972 GLU B C 1
ATOM 1268 O O . GLU B 1 71 ? -4.011 -42.766 20.817 1.00 63.22 972 GLU B O 1
ATOM 1274 N N . THR B 1 72 ? -5.443 -41.494 21.999 1.00 42.94 973 THR B N 1
ATOM 1275 C CA . THR B 1 72 ? -6.534 -42.460 21.974 1.00 54.50 973 THR B CA 1
ATOM 1276 C C . THR B 1 72 ? -7.651 -42.049 21.017 1.00 64.17 973 THR B C 1
ATOM 1277 O O . THR B 1 72 ? -8.825 -42.323 21.276 1.00 68.33 973 THR B O 1
ATOM 1281 N N . PHE B 1 73 ? -7.305 -41.402 19.905 1.00 64.12 974 PHE B N 1
ATOM 1282 C CA . PHE B 1 73 ? -8.327 -40.849 19.024 1.00 70.72 974 PHE B CA 1
ATOM 1283 C C . PHE B 1 73 ? -8.263 -41.424 17.614 1.00 84.04 974 PHE B C 1
ATOM 1284 O O . PHE B 1 73 ? -9.055 -42.306 17.265 1.00 87.05 974 PHE B O 1
ATOM 1286 N N . SER B 1 74 ? -7.333 -40.921 16.804 0.67 79.74 975 SER B N 1
ATOM 1287 C CA . SER B 1 74 ? -7.258 -41.218 15.370 0.67 76.45 975 SER B CA 1
ATOM 1288 C C . SER B 1 74 ? -7.378 -42.703 15.037 0.67 71.65 975 SER B C 1
ATOM 1289 O O . SER B 1 74 ? -8.347 -43.127 14.405 0.67 77.85 975 SER B O 1
ATOM 1292 N N . PRO B 1 79 ? -1.908 -32.874 19.495 1.00 72.21 980 PRO B N 1
ATOM 1293 C CA . PRO B 1 79 ? -0.901 -33.678 20.195 1.00 78.79 980 PRO B CA 1
ATOM 1294 C C . PRO B 1 79 ? -0.143 -32.874 21.246 1.00 70.47 980 PRO B C 1
ATOM 1295 O O . PRO B 1 79 ? 0.118 -33.383 22.334 1.00 65.83 980 PRO B O 1
ATOM 1299 N N . THR B 1 80 ? 0.197 -31.628 20.918 1.00 59.25 981 THR B N 1
ATOM 1300 C CA . THR B 1 80 ? 0.903 -30.737 21.829 1.00 67.78 981 THR B CA 1
ATOM 1301 C C . THR B 1 80 ? 0.006 -29.674 22.446 1.00 64.22 981 THR B C 1
ATOM 1302 O O . THR B 1 80 ? 0.243 -29.267 23.586 1.00 60.60 981 THR B O 1
ATOM 1306 N N . SER B 1 81 ? -1.037 -29.245 21.742 1.00 63.38 982 SER B N 1
ATOM 1307 C CA . SER B 1 81 ? -1.934 -28.204 22.218 1.00 65.28 982 SER B CA 1
ATOM 1308 C C . SER B 1 81 ? -3.305 -28.778 22.560 1.00 56.54 982 SER B C 1
ATOM 1309 O O . SER B 1 81 ? -3.682 -29.866 22.116 1.00 51.73 982 SER B O 1
ATOM 1312 N N . ILE B 1 82 ? -4.049 -28.017 23.364 1.00 51.26 983 ILE B N 1
ATOM 1313 C CA . ILE B 1 82 ? -5.406 -28.394 23.742 1.00 44.12 983 ILE B CA 1
ATOM 1314 C C . ILE B 1 82 ? -6.342 -28.170 22.561 1.00 56.09 983 ILE B C 1
ATOM 1315 O O . ILE B 1 82 ? -6.322 -27.107 21.927 1.00 52.88 983 ILE B O 1
ATOM 1320 N N . THR B 1 83 ? -7.170 -29.172 22.260 1.00 49.90 984 THR B N 1
ATOM 1321 C CA . THR B 1 83 ? -8.179 -29.067 21.215 1.00 46.72 984 THR B CA 1
ATOM 1322 C C . THR B 1 83 ? -9.506 -29.611 21.724 1.00 46.66 984 THR B C 1
ATOM 1323 O O . THR B 1 83 ? -9.547 -30.476 22.603 1.00 43.56 984 THR B O 1
ATOM 1327 N N . CYS B 1 84 ? -10.594 -29.093 21.160 1.00 46.87 985 CYS B N 1
ATOM 1328 C CA . CYS B 1 84 ? -11.944 -29.514 21.502 1.00 51.06 985 CYS B CA 1
ATOM 1329 C C . CYS B 1 84 ? -12.584 -30.185 20.296 1.00 51.88 985 CYS B C 1
ATOM 1330 O O . CYS B 1 84 ? -12.330 -29.797 19.151 1.00 56.00 985 CYS B O 1
ATOM 1333 N N . HIS B 1 85 ? -13.414 -31.192 20.555 1.00 47.72 986 HIS B N 1
ATOM 1334 C CA . HIS B 1 85 ? -14.055 -31.962 19.499 1.00 54.60 986 HIS B CA 1
ATOM 1335 C C . HIS B 1 85 ? -15.531 -32.138 19.812 1.00 52.75 986 HIS B C 1
ATOM 1336 O O . HIS B 1 85 ? -15.889 -32.591 20.904 1.00 49.58 986 HIS B O 1
ATOM 1343 N N . ASN B 1 86 ? -16.381 -31.778 18.852 1.00 43.57 987 ASN B N 1
ATOM 1344 C CA . ASN B 1 86 ? -17.811 -32.060 18.925 1.00 49.17 987 ASN B CA 1
ATOM 1345 C C . ASN B 1 86 ? -18.047 -33.435 18.317 1.00 48.21 987 ASN B C 1
ATOM 1346 O O . ASN B 1 86 ? -17.931 -33.612 17.099 1.00 51.59 987 ASN B O 1
ATOM 1351 N N . ILE B 1 87 ? -18.371 -34.410 19.160 1.00 48.45 988 ILE B N 1
ATOM 1352 C CA . ILE B 1 87 ? -18.631 -35.770 18.707 1.00 53.00 988 ILE B CA 1
ATOM 1353 C C . ILE B 1 87 ? -20.132 -35.939 18.519 1.00 55.50 988 ILE B C 1
ATOM 1354 O O . ILE B 1 87 ? -20.939 -35.344 19.245 1.00 56.73 988 ILE B O 1
ATOM 1359 N N . LEU B 1 88 ? -20.506 -36.721 17.515 1.00 59.49 989 LEU B N 1
ATOM 1360 C CA . LEU B 1 88 ? -21.888 -37.121 17.292 1.00 49.28 989 LEU B CA 1
ATOM 1361 C C . LEU B 1 88 ? -21.968 -38.624 17.512 1.00 52.51 989 LEU B C 1
ATOM 1362 O O . LEU B 1 88 ? -21.302 -39.393 16.809 1.00 48.28 989 LEU B O 1
ATOM 1367 N N . SER B 1 89 ? -22.747 -39.034 18.507 1.00 44.74 990 SER B N 1
ATOM 1368 C CA . SER B 1 89 ? -22.984 -40.451 18.771 1.00 57.37 990 SER B CA 1
ATOM 1369 C C . SER B 1 89 ? -24.235 -40.848 18.002 1.00 49.76 990 SER B C 1
ATOM 1370 O O . SER B 1 89 ? -25.357 -40.533 18.407 1.00 47.39 990 SER B O 1
ATOM 1373 N N . LEU B 1 90 ? -24.042 -41.536 16.881 1.00 46.73 991 LEU B N 1
ATOM 1374 C CA . LEU B 1 90 ? -25.129 -41.830 15.956 1.00 45.97 991 LEU B CA 1
ATOM 1375 C C . LEU B 1 90 ? -25.434 -43.320 15.953 1.00 48.32 991 LEU B C 1
ATOM 1376 O O . LEU B 1 90 ? -24.609 -44.113 15.472 1.00 50.57 991 LEU B O 1
ATOM 1381 N N . PRO B 1 91 ? -26.588 -43.747 16.467 1.00 51.50 992 PRO B N 1
ATOM 1382 C CA . PRO B 1 91 ? -26.950 -45.166 16.385 1.00 57.94 992 PRO B CA 1
ATOM 1383 C C . PRO B 1 91 ? -27.030 -45.633 14.940 1.00 59.03 992 PRO B C 1
ATOM 1384 O O . PRO B 1 91 ? -27.442 -44.892 14.044 1.00 57.48 992 PRO B O 1
ATOM 1388 N N . LYS B 1 92 ? -26.624 -46.884 14.722 1.00 58.73 993 LYS B N 1
ATOM 1389 C CA . LYS B 1 92 ? -26.574 -47.470 13.384 1.00 59.56 993 LYS B CA 1
ATOM 1390 C C . LYS B 1 92 ? -27.999 -47.687 12.8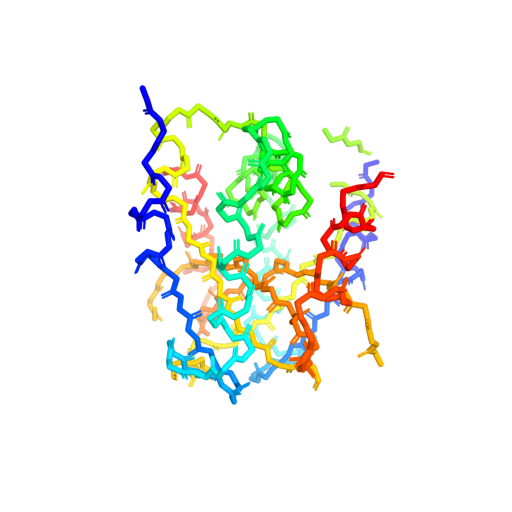82 1.00 60.38 993 LYS B C 1
ATOM 1391 O O . LYS B 1 92 ? -28.573 -48.774 12.973 1.00 62.90 993 LYS B O 1
ATOM 1393 N N . TYR B 1 93 ? -28.579 -46.621 12.343 1.00 65.09 994 TYR B N 1
ATOM 1394 C CA . TYR B 1 93 ? -29.892 -46.716 11.730 1.00 52.90 994 TYR B CA 1
ATOM 1395 C C . TYR B 1 93 ? -29.786 -47.365 10.356 1.00 60.52 994 TYR B C 1
ATOM 1396 O O . TYR B 1 93 ? -28.802 -47.180 9.633 1.00 56.79 994 TYR B O 1
ATOM 1405 N N . SER B 1 94 ? -30.817 -48.132 9.997 1.00 69.15 995 SER B N 1
ATOM 1406 C CA . SER B 1 94 ? -30.855 -48.821 8.715 1.00 68.61 995 SER B CA 1
ATOM 1407 C C . SER B 1 94 ? -31.888 -48.264 7.747 1.00 63.90 995 SER B C 1
ATOM 1408 O O . SER B 1 94 ? -31.925 -48.706 6.594 1.00 68.91 995 SER B O 1
ATOM 1411 N N . THR B 1 95 ? -32.723 -47.318 8.174 1.00 64.33 996 THR B N 1
ATOM 1412 C CA . THR B 1 95 ? -33.777 -46.772 7.336 1.00 69.84 996 THR B CA 1
ATOM 1413 C C . THR B 1 95 ? -33.582 -45.273 7.164 1.00 60.61 996 THR B C 1
ATOM 1414 O O . THR B 1 95 ? -32.973 -44.598 7.998 1.00 63.84 996 THR B O 1
ATOM 1418 N N . MET B 1 96 ? -34.123 -44.755 6.070 1.00 53.89 997 MET B N 1
ATOM 1419 C CA . MET B 1 96 ? -34.204 -43.312 5.911 1.00 55.04 997 MET B CA 1
ATOM 1420 C C . MET B 1 96 ? -35.299 -42.724 6.792 1.00 63.13 997 MET B C 1
ATOM 1421 O O . MET B 1 96 ? -35.174 -41.586 7.255 1.00 60.54 997 MET B O 1
ATOM 1426 N N . GLU B 1 97 ? -36.362 -43.490 7.058 0.81 60.01 998 GLU B N 1
ATOM 1427 C CA . GLU B 1 97 ? -37.495 -42.939 7.793 0.81 61.37 998 GLU B CA 1
ATOM 1428 C C . GLU B 1 97 ? -37.171 -42.784 9.271 0.81 55.51 998 GLU B C 1
ATOM 1429 O O . GLU B 1 97 ? -37.510 -41.764 9.885 0.81 48.38 998 GLU B O 1
ATOM 1435 N N . ARG B 1 98 ? -36.525 -43.790 9.863 0.79 48.16 999 ARG B N 1
ATOM 1436 C CA . ARG B 1 98 ? -36.129 -43.682 11.262 0.79 62.06 999 ARG B CA 1
ATOM 1437 C C . ARG B 1 98 ? -35.030 -42.642 11.439 0.79 50.44 999 ARG B C 1
ATOM 1438 O O . ARG B 1 98 ? -35.051 -41.867 12.403 0.79 50.67 999 ARG B O 1
ATOM 1446 N N . MET B 1 99 ? -34.059 -42.612 10.524 1.00 48.09 1000 MET B N 1
ATOM 1447 C CA . MET B 1 99 ? -33.030 -41.578 10.565 1.00 51.22 1000 MET B CA 1
ATOM 1448 C C . MET B 1 99 ? -33.652 -40.190 10.495 1.00 51.02 1000 MET B C 1
ATOM 1449 O O . MET B 1 99 ? -33.289 -39.293 11.264 1.00 51.96 1000 MET B O 1
ATOM 1454 N N . GLU B 1 100 ? -34.592 -39.998 9.566 1.00 55.23 1001 GLU B N 1
ATOM 1455 C CA . GLU B 1 100 ? -35.317 -38.734 9.481 1.00 40.42 1001 GLU B CA 1
ATOM 1456 C C . GLU B 1 100 ? -36.024 -38.415 10.793 1.00 61.34 1001 GLU B C 1
ATOM 1457 O O . GLU B 1 100 ? -35.972 -37.277 11.278 1.00 55.24 1001 GLU B O 1
ATOM 1463 N N . GLU B 1 101 ? -36.685 -39.413 11.384 1.00 54.82 1002 GLU B N 1
ATOM 1464 C CA . GLU B 1 101 ? -37.396 -39.205 12.641 1.00 51.96 1002 GLU B CA 1
ATOM 1465 C C . GLU B 1 101 ? -36.433 -38.876 13.776 1.00 48.99 1002 GLU B C 1
ATOM 1466 O O . GLU B 1 101 ? -36.757 -38.079 14.664 1.00 45.48 1002 GLU B O 1
ATOM 1472 N N . ALA B 1 102 ? -35.243 -39.482 13.762 1.00 49.61 1003 ALA B N 1
ATOM 1473 C CA . ALA B 1 102 ? -34.260 -39.211 14.806 1.00 58.31 1003 ALA B CA 1
ATOM 1474 C C . ALA B 1 102 ? -33.768 -37.769 14.745 1.00 50.04 1003 ALA B C 1
ATOM 1475 O O . ALA B 1 102 ? -33.620 -37.115 15.784 1.00 52.10 1003 ALA B O 1
ATOM 1477 N N . LEU B 1 103 ? -33.509 -37.259 13.538 1.00 47.41 1004 LEU B N 1
ATOM 1478 C CA . LEU B 1 103 ? -33.104 -35.863 13.397 1.00 52.71 1004 LEU B CA 1
ATOM 1479 C C . LEU B 1 103 ? -34.177 -34.923 13.929 1.00 61.34 1004 LEU B C 1
ATOM 1480 O O . LEU B 1 103 ? -33.869 -33.940 14.613 1.00 60.37 1004 LEU B O 1
ATOM 1485 N N . GLN B 1 104 ? -35.447 -35.215 13.632 1.00 56.60 1005 GLN B N 1
ATOM 1486 C CA . GLN B 1 104 ? -36.535 -34.364 14.100 1.00 55.84 1005 GLN B CA 1
ATOM 1487 C C . GLN B 1 104 ? -36.621 -34.342 15.620 1.00 61.28 1005 GLN B C 1
ATOM 1488 O O . GLN B 1 104 ? -37.008 -33.323 16.204 1.00 60.59 1005 GLN B O 1
ATOM 1494 N N . VAL B 1 105 ? -36.269 -35.448 16.278 1.00 58.56 1006 VAL B N 1
ATOM 1495 C CA . VAL B 1 105 ? -36.289 -35.474 17.736 1.00 61.49 1006 VAL B CA 1
ATOM 1496 C C . VAL B 1 105 ? -35.111 -34.687 18.299 1.00 68.57 1006 VAL B C 1
ATOM 1497 O O . VAL B 1 105 ? -35.251 -33.956 19.287 1.00 71.25 1006 VAL B O 1
ATOM 1501 N N . ALA B 1 106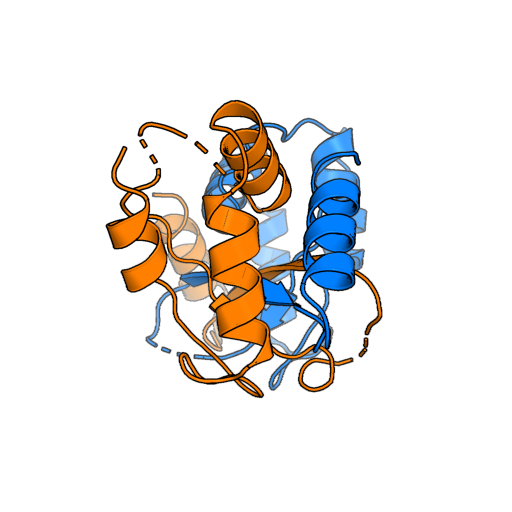 ? -33.934 -34.815 17.676 1.00 68.19 1007 ALA B N 1
ATOM 1502 C CA . ALA B 1 106 ? -32.793 -33.999 18.079 1.00 69.11 1007 ALA B CA 1
ATOM 1503 C C . ALA B 1 106 ? -33.083 -32.515 17.905 1.00 68.01 1007 ALA B C 1
ATOM 1504 O O . ALA B 1 106 ? -32.627 -31.693 18.708 1.00 78.52 1007 ALA B O 1
ATOM 1506 N N . ILE B 1 107 ? -33.834 -32.153 16.865 1.00 74.10 1008 ILE B N 1
ATOM 1507 C CA . ILE B 1 107 ? -34.366 -30.802 16.733 1.00 75.98 1008 ILE B CA 1
ATOM 1508 C C . ILE B 1 107 ? -35.482 -30.656 17.759 1.00 87.48 1008 ILE B C 1
ATOM 1509 O O . ILE B 1 107 ? -36.661 -30.863 17.446 1.00 85.32 1008 ILE B O 1
ATOM 1514 N N . ASN B 1 108 ? -35.108 -30.310 18.990 0.80 89.29 1009 ASN B N 1
ATOM 1515 C CA . ASN B 1 108 ? -36.005 -30.313 20.149 0.80 87.10 1009 ASN B CA 1
ATOM 1516 C C . ASN B 1 108 ? -37.356 -29.651 19.890 0.80 82.17 1009 ASN B C 1
ATOM 1517 O O . ASN B 1 108 ? -38.393 -30.152 20.329 0.80 85.30 1009 ASN B O 1
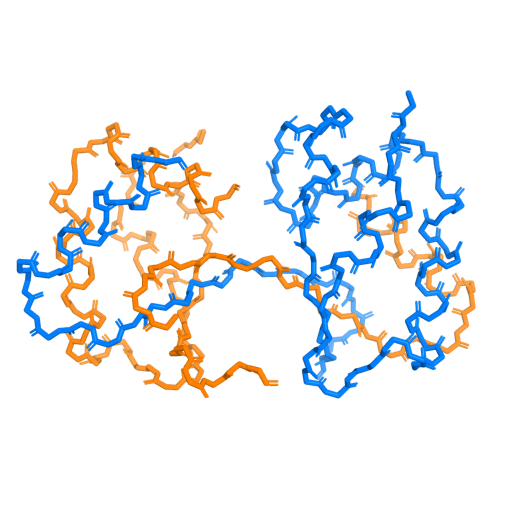#

CATH classification: 3.30.2410.10

B-factor: mean 56.88, std 14.22, range [30.38, 108.97]

Solvent-accessible surface area: 10138 Å² total; per-residue (Å²): 141,64,50,30,125,74,12,30,132,35,14,103,54,57,59,66,21,52,69,85,59,91,5,1,103,39,3,15,47,0,2,65,128,16,77,62,107,47,16,54,41,8,10,111,68,5,16,40,22,89,153,17,94,39,66,18,2,83,86,33,58,11,8,0,46,42,86,124,74,82,17,57,30,53,24,15,0,12,0,8,100,18,97,61,62,123,77,0,68,103,5,0,65,89,7,26,112,124,129,76,37,66,36,0,60,85,54,12,112,58,64,128,29,12,105,64,86,31,91,4,0,102,36,0,11,108,1,0,51,153,16,87,80,109,53,13,73,39,0,9,126,58,3,60,117,118,11,40,86,45,49,0,6,0,11,1,32,126,43,54,158,138,91,56,12,54,33,46,29,3,2,8,0,10,72,17,103,61,56,143,91,0,68,95,6,0,85,105,8,34,186